Protein AF-A0A7X6Q1V9-F1 (afdb_monomer)

Radius of gyration: 22.13 Å; Cα contacts (8 Å, |Δi|>4): 305; chains: 1; bounding box: 70×52×54 Å

Mean predicted aligned error: 10.51 Å

Solvent-accessible surface area (backbone atoms only — not comparable to full-atom values): 14415 Å² total; per-residue (Å²): 143,83,88,84,91,77,80,95,70,86,76,79,77,74,78,76,70,74,72,75,77,72,75,44,65,32,30,32,30,43,35,43,39,51,36,88,46,68,77,50,90,47,69,66,51,47,50,53,49,51,52,46,49,54,50,48,28,32,70,58,64,34,42,47,65,37,42,36,59,79,50,48,38,38,40,38,38,31,36,34,28,67,50,43,58,62,67,60,53,50,48,54,48,51,52,54,50,50,65,71,66,64,59,97,60,72,59,59,77,53,79,64,47,74,46,82,40,84,48,69,66,59,49,51,51,52,50,51,64,62,40,81,73,64,97,44,84,54,29,38,51,41,55,74,69,68,75,44,94,73,89,70,81,81,58,48,51,69,89,83,46,84,86,78,73,42,69,44,78,75,73,66,63,51,73,68,58,45,50,52,52,49,49,58,54,31,56,75,68,76,50,51,76,71,54,38,71,75,35,62,68,60,36,49,49,52,54,44,51,50,47,60,77,31,49,67,50,50,58,58,52,11,58,73,71,77,62,44,51,46,67,57,48,51,50,51,38,41,62,58,59,69,75,117

Nearest PDB structures (foldseek):
  4er8-assembly1_A  TM=6.516E-01  e=4.345E-04  Escherichia coli K-12
  2xo6-assembly1_D  TM=6.413E-01  e=9.243E-03  Deinococcus radiodurans
  2f5g-assembly1_B  TM=6.245E-01  e=1.801E-02  Saccharolobus solfataricus
  6zoc-assembly1_B  TM=3.945E-01  e=2.834E+00  Escherichia coli K-12

Structure (mmCIF, N/CA/C/O backbone):
data_AF-A0A7X6Q1V9-F1
#
_entry.id   AF-A0A7X6Q1V9-F1
#
loop_
_atom_site.group_PDB
_atom_site.id
_atom_site.type_symbol
_atom_site.label_atom_id
_atom_site.label_alt_id
_atom_site.label_comp_id
_atom_site.label_asym_id
_atom_site.label_entity_id
_atom_site.label_seq_id
_atom_site.pdbx_PDB_ins_code
_atom_site.Cartn_x
_atom_site.Cartn_y
_atom_site.Cartn_z
_atom_site.occupancy
_atom_site.B_iso_or_equiv
_atom_site.auth_seq_id
_atom_site.auth_comp_id
_atom_site.auth_asym_id
_atom_site.auth_atom_id
_atom_site.pdbx_PDB_model_num
ATOM 1 N N . MET A 1 1 ? 32.052 39.355 29.750 1.00 43.72 1 MET A N 1
ATOM 2 C CA . MET A 1 1 ? 33.338 39.859 29.234 1.00 43.72 1 MET A CA 1
ATOM 3 C C . MET A 1 1 ? 34.403 38.847 29.624 1.00 43.72 1 MET A C 1
ATOM 5 O O . MET A 1 1 ? 34.821 38.826 30.767 1.00 43.72 1 MET A O 1
ATOM 9 N N . ASN A 1 2 ? 34.723 37.933 28.713 1.00 29.98 2 ASN A N 1
ATOM 10 C CA . ASN A 1 2 ? 35.933 37.119 28.749 1.00 29.98 2 ASN A CA 1
ATOM 11 C C . ASN A 1 2 ? 36.284 36.868 27.283 1.00 29.98 2 ASN A C 1
ATOM 13 O O . ASN A 1 2 ? 35.481 36.319 26.531 1.00 29.98 2 ASN A O 1
ATOM 17 N N . TYR A 1 3 ? 37.406 37.449 26.879 1.00 30.31 3 TYR A N 1
ATOM 18 C CA . TYR A 1 3 ? 37.934 37.455 25.525 1.00 30.31 3 TYR A CA 1
ATOM 19 C C . TYR A 1 3 ? 38.950 36.324 25.442 1.00 30.31 3 TYR A C 1
ATOM 21 O O . TYR A 1 3 ? 39.916 36.348 26.198 1.00 30.31 3 TYR A O 1
ATOM 29 N N . ASP A 1 4 ? 38.770 35.400 24.503 1.00 30.69 4 ASP A N 1
ATOM 30 C CA . ASP A 1 4 ? 39.870 34.561 24.046 1.00 30.69 4 ASP A CA 1
ATOM 31 C C . ASP A 1 4 ? 40.085 34.813 22.550 1.00 30.69 4 ASP A C 1
ATOM 33 O O . ASP A 1 4 ? 39.190 34.653 21.715 1.00 30.69 4 ASP A O 1
ATOM 37 N N . LYS A 1 5 ? 41.262 35.360 22.247 1.00 40.19 5 LYS A N 1
ATOM 38 C CA . LYS A 1 5 ? 41.735 35.749 20.920 1.00 40.19 5 LYS A CA 1
ATOM 39 C C . LYS A 1 5 ? 42.574 34.590 20.413 1.00 40.19 5 LYS A C 1
ATOM 41 O O . LYS A 1 5 ? 43.725 34.543 20.796 1.00 40.19 5 LYS A O 1
ATOM 46 N N . HIS A 1 6 ? 42.082 33.768 19.489 1.00 38.31 6 HIS A N 1
ATOM 47 C CA . HIS A 1 6 ? 42.917 33.171 18.437 1.00 38.31 6 HIS A CA 1
ATOM 48 C C . HIS A 1 6 ? 42.041 32.603 17.306 1.00 38.31 6 HIS A C 1
ATOM 50 O O . HIS A 1 6 ? 41.192 31.753 17.529 1.00 38.31 6 HIS A O 1
ATOM 56 N N . ARG A 1 7 ? 42.314 33.071 16.076 1.00 36.94 7 ARG A N 1
ATOM 57 C CA . ARG A 1 7 ? 41.816 32.580 14.772 1.00 36.94 7 ARG A CA 1
ATOM 58 C C . ARG A 1 7 ? 40.302 32.692 14.538 1.00 36.94 7 ARG A C 1
ATOM 60 O O . ARG A 1 7 ? 39.512 31.826 14.884 1.00 36.94 7 ARG A O 1
ATOM 67 N N . GLY A 1 8 ? 39.927 33.768 13.846 1.00 36.91 8 GLY A N 1
ATOM 68 C CA . GLY A 1 8 ? 38.577 33.990 13.341 1.00 36.91 8 GLY A CA 1
ATOM 69 C C . GLY A 1 8 ? 38.162 32.949 12.304 1.00 36.91 8 GLY A C 1
ATOM 70 O O . GLY A 1 8 ? 38.533 33.043 11.140 1.00 36.91 8 GLY A O 1
ATOM 71 N N . ILE A 1 9 ? 37.337 32.002 12.738 1.00 28.83 9 ILE A N 1
ATOM 72 C CA . ILE A 1 9 ? 36.286 31.387 11.930 1.00 28.83 9 ILE A CA 1
ATOM 73 C C . ILE A 1 9 ? 35.037 31.471 12.804 1.00 28.83 9 ILE A C 1
ATOM 75 O O . ILE A 1 9 ? 34.883 30.723 13.766 1.00 28.83 9 ILE A O 1
ATOM 79 N N . ILE A 1 10 ? 34.172 32.443 12.518 1.00 30.95 10 ILE A N 1
ATOM 80 C CA . ILE A 1 10 ? 32.841 32.504 13.121 1.00 30.95 10 ILE A CA 1
ATOM 81 C C . ILE A 1 10 ? 32.043 31.381 12.460 1.00 30.95 10 ILE A C 1
ATOM 83 O O . ILE A 1 10 ? 31.438 31.568 11.407 1.00 30.95 10 ILE A O 1
ATOM 87 N N . THR A 1 11 ? 32.084 30.185 13.042 1.00 27.27 11 THR A N 1
ATOM 88 C CA . THR A 1 11 ? 31.144 29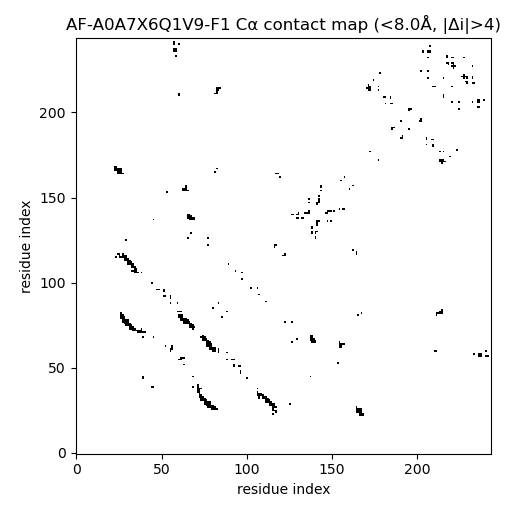.128 12.679 1.00 27.27 11 THR A CA 1
ATOM 89 C C . THR A 1 11 ? 29.776 29.576 13.174 1.00 27.27 11 THR A C 1
ATOM 91 O O . THR A 1 11 ? 29.466 29.472 14.360 1.00 27.27 11 THR A O 1
ATOM 94 N N . LEU A 1 12 ? 28.962 30.115 12.266 1.00 26.86 12 LEU A N 1
ATOM 95 C CA . LEU A 1 12 ? 27.517 30.207 12.442 1.00 26.86 12 LEU A CA 1
ATOM 96 C C . LEU A 1 12 ? 27.010 28.782 12.681 1.00 26.86 12 LEU A C 1
ATOM 98 O O . LEU A 1 12 ? 26.766 28.025 11.743 1.00 26.86 12 LEU A O 1
ATOM 102 N N . VAL A 1 13 ? 26.881 28.399 13.951 1.00 31.72 13 VAL A N 1
ATOM 103 C CA . VAL A 1 13 ? 26.080 27.247 14.349 1.00 31.72 13 VAL A CA 1
ATOM 104 C C . VAL A 1 13 ? 24.643 27.650 14.051 1.00 31.72 13 VAL A C 1
ATOM 106 O O . VAL A 1 13 ? 23.952 28.237 14.882 1.00 31.72 13 VAL A O 1
ATOM 109 N N . ILE A 1 14 ? 24.212 27.420 12.811 1.00 35.47 14 ILE A N 1
ATOM 110 C CA . ILE A 1 14 ? 22.807 27.517 12.441 1.00 35.47 14 ILE A CA 1
ATOM 111 C C . ILE A 1 14 ? 22.143 26.404 13.236 1.00 35.47 14 ILE A C 1
ATOM 113 O O . ILE A 1 14 ? 22.251 25.226 12.897 1.00 35.47 14 ILE A O 1
ATOM 117 N N . ASN A 1 15 ? 21.542 26.774 14.362 1.00 34.66 15 ASN A N 1
ATOM 118 C CA . ASN A 1 15 ? 20.698 25.891 15.134 1.00 34.66 15 ASN A CA 1
ATOM 119 C C . ASN A 1 15 ? 19.553 25.493 14.195 1.00 34.66 15 ASN A C 1
ATOM 121 O O . ASN A 1 15 ? 18.593 26.243 14.021 1.00 34.66 15 ASN A O 1
ATOM 125 N N . MET A 1 16 ? 19.700 24.362 13.500 1.00 35.12 16 MET A N 1
ATOM 126 C CA . MET A 1 16 ? 18.663 23.784 12.655 1.00 35.12 16 MET A CA 1
ATOM 127 C C . MET A 1 16 ? 17.598 23.194 13.577 1.00 35.12 16 MET A C 1
ATOM 129 O O . MET A 1 16 ? 17.393 21.981 13.632 1.00 35.12 16 MET A O 1
ATOM 133 N N . ALA A 1 17 ? 16.904 24.069 14.310 1.00 28.27 17 ALA A N 1
ATOM 134 C CA . ALA A 1 17 ? 15.572 23.775 14.786 1.00 28.27 17 ALA A CA 1
ATOM 135 C C . ALA A 1 17 ? 14.809 23.272 13.562 1.00 28.27 17 ALA A C 1
ATOM 137 O O . ALA A 1 17 ? 14.687 23.966 12.550 1.00 28.27 17 ALA A O 1
ATOM 138 N N . ARG A 1 18 ? 14.430 21.996 13.615 1.00 31.77 18 ARG A N 1
ATOM 139 C CA . ARG A 1 18 ? 13.777 21.282 12.527 1.00 31.77 18 ARG A CA 1
ATOM 140 C C . ARG A 1 18 ? 12.577 22.126 12.109 1.00 31.77 18 ARG A C 1
ATOM 142 O O . ARG A 1 18 ? 11.620 22.228 12.872 1.00 31.77 18 ARG A O 1
ATOM 149 N N . VAL A 1 19 ? 12.650 22.764 10.938 1.00 32.06 19 VAL A N 1
ATOM 150 C CA . VAL A 1 19 ? 11.514 23.509 10.389 1.00 32.06 19 VAL A CA 1
ATOM 151 C C . VAL A 1 19 ? 10.326 22.546 10.420 1.00 32.06 19 VAL A C 1
ATOM 153 O O . VAL A 1 19 ? 10.489 21.408 9.953 1.00 32.06 19 VAL A O 1
ATOM 156 N N . PRO A 1 20 ? 9.176 22.931 11.010 1.00 36.59 20 PRO A N 1
ATOM 157 C CA . PRO A 1 20 ? 7.997 22.082 11.022 1.00 36.59 20 PRO A CA 1
ATOM 158 C C . PRO A 1 20 ? 7.773 21.588 9.600 1.00 36.59 20 PRO A C 1
ATOM 160 O O . PRO A 1 20 ? 7.737 22.398 8.671 1.00 36.59 20 PRO A O 1
ATOM 163 N N . ARG A 1 21 ? 7.727 20.263 9.409 1.00 46.12 21 ARG A N 1
ATOM 164 C CA . ARG A 1 21 ? 7.494 19.663 8.092 1.00 46.12 21 ARG A CA 1
ATOM 165 C C . ARG A 1 21 ? 6.260 20.359 7.519 1.00 46.12 21 ARG A C 1
ATOM 167 O O . ARG A 1 21 ? 5.182 20.203 8.088 1.00 46.12 21 ARG A O 1
ATOM 174 N N . GLN A 1 22 ? 6.447 21.166 6.468 1.00 47.25 22 GLN A N 1
ATOM 175 C CA . GLN A 1 22 ? 5.366 21.938 5.857 1.00 47.25 22 GLN A CA 1
ATOM 176 C C . GLN A 1 22 ? 4.169 21.012 5.650 1.00 47.25 22 GLN A C 1
ATOM 178 O O . GLN A 1 22 ? 4.326 19.887 5.167 1.00 47.25 22 GLN A O 1
ATOM 183 N N . THR A 1 23 ? 2.993 21.448 6.094 1.00 53.09 23 THR A N 1
ATOM 184 C CA . THR A 1 23 ? 1.779 20.636 6.077 1.00 53.09 23 THR A CA 1
ATOM 185 C C . THR A 1 23 ? 1.457 20.276 4.629 1.00 53.09 23 THR A C 1
ATOM 187 O O . THR A 1 23 ? 1.076 21.140 3.838 1.00 53.09 23 THR A O 1
ATOM 190 N N . LEU A 1 24 ? 1.647 19.009 4.257 1.00 56.91 24 LEU A N 1
ATOM 191 C CA . LEU A 1 24 ? 1.338 18.537 2.911 1.00 56.91 24 LEU A CA 1
ATOM 192 C C . LEU A 1 24 ? -0.179 18.618 2.715 1.00 56.91 24 LEU A C 1
ATOM 194 O O . LEU A 1 24 ? -0.953 18.035 3.469 1.00 56.91 24 LEU A O 1
ATOM 198 N N . LYS A 1 25 ? -0.630 19.371 1.711 1.00 69.69 25 LYS A N 1
ATOM 199 C CA . LYS A 1 25 ? -2.064 19.581 1.442 1.00 69.69 25 LYS A CA 1
ATOM 200 C C . LYS A 1 25 ? -2.699 18.455 0.612 1.00 69.69 25 LYS A C 1
ATOM 202 O O . LYS A 1 25 ? -3.777 18.659 0.069 1.00 69.69 25 LYS A O 1
ATOM 207 N N . THR A 1 26 ? -2.040 17.303 0.492 1.00 85.19 26 THR A N 1
ATOM 208 C CA . THR A 1 26 ? -2.476 16.213 -0.384 1.00 85.19 26 THR A CA 1
ATOM 209 C C . THR A 1 26 ? -2.171 14.835 0.194 1.00 85.19 26 THR A C 1
ATOM 211 O O . THR A 1 26 ? -1.223 14.664 0.954 1.00 85.19 26 THR A O 1
ATOM 214 N N . ASN A 1 27 ? -2.976 13.863 -0.217 1.00 87.56 27 ASN A N 1
ATOM 215 C CA . ASN A 1 27 ? -2.841 12.421 -0.037 1.00 87.56 27 ASN A CA 1
ATOM 216 C C . ASN A 1 27 ? -2.377 11.710 -1.321 1.00 87.56 27 ASN A C 1
ATOM 218 O O . ASN A 1 27 ? -2.253 10.489 -1.312 1.00 87.56 27 ASN A O 1
ATOM 222 N N . VAL A 1 28 ? -2.134 12.440 -2.414 1.00 90.94 28 VAL A N 1
ATOM 223 C CA . VAL A 1 28 ? -1.731 11.879 -3.709 1.00 90.94 28 VAL A CA 1
ATOM 224 C C . VAL A 1 28 ? -0.275 12.223 -4.005 1.00 90.94 28 VAL A C 1
ATOM 226 O O . VAL A 1 28 ? 0.132 13.385 -3.923 1.00 90.94 28 VAL A O 1
ATOM 229 N N . PHE A 1 29 ? 0.511 11.209 -4.363 1.00 92.81 29 PHE A N 1
ATOM 230 C CA . PHE A 1 29 ? 1.951 11.330 -4.559 1.00 92.81 29 PHE A CA 1
ATOM 231 C C . PHE A 1 29 ? 2.417 10.641 -5.836 1.00 92.81 29 PHE A C 1
ATOM 233 O O . PHE A 1 29 ? 2.044 9.499 -6.103 1.00 92.81 29 PHE A O 1
ATOM 240 N N . LEU A 1 30 ? 3.316 11.307 -6.559 1.00 93.62 30 LEU A N 1
ATOM 241 C CA . LEU A 1 30 ? 4.241 10.659 -7.480 1.00 93.62 30 LEU A CA 1
ATOM 242 C C . LEU A 1 30 ? 5.432 10.130 -6.675 1.00 93.62 30 LEU A C 1
ATOM 244 O O . LEU A 1 30 ? 6.134 10.895 -6.009 1.00 93.62 30 LEU A O 1
ATOM 248 N N . ILE A 1 31 ? 5.665 8.827 -6.752 1.00 95.88 31 ILE A N 1
ATOM 249 C CA . ILE A 1 31 ? 6.795 8.145 -6.130 1.00 95.88 31 ILE A CA 1
ATOM 250 C C . ILE A 1 31 ? 7.810 7.784 -7.199 1.00 95.88 31 ILE A C 1
ATOM 252 O O . ILE A 1 31 ? 7.452 7.203 -8.221 1.00 95.88 31 ILE A O 1
ATOM 256 N N . GLU A 1 32 ? 9.077 8.078 -6.932 1.00 95.56 32 GLU A N 1
ATOM 257 C CA . GLU A 1 32 ? 10.208 7.625 -7.737 1.00 95.56 32 GLU A CA 1
ATOM 258 C C . GLU A 1 32 ? 11.220 6.937 -6.817 1.00 95.56 32 GLU A C 1
ATOM 260 O O . GLU A 1 32 ? 11.691 7.532 -5.844 1.00 95.56 32 GLU A O 1
ATOM 265 N N . GLN A 1 33 ? 11.557 5.684 -7.114 1.00 96.62 33 GLN A N 1
ATOM 266 C CA . GLN A 1 33 ? 12.564 4.925 -6.374 1.00 96.62 33 GLN A CA 1
ATOM 267 C C . GLN A 1 33 ? 13.672 4.502 -7.327 1.00 96.62 33 GLN A C 1
ATOM 269 O O . GLN A 1 33 ? 13.399 3.885 -8.353 1.00 96.62 33 GLN A O 1
ATOM 274 N N . HIS A 1 34 ? 14.909 4.813 -6.951 1.00 95.12 34 HIS A N 1
ATOM 275 C CA . HIS A 1 34 ? 16.112 4.441 -7.686 1.00 95.12 34 HIS A CA 1
ATOM 276 C C . HIS A 1 34 ? 16.837 3.283 -7.000 1.00 95.12 34 HIS A C 1
ATOM 278 O O . HIS A 1 34 ? 16.777 3.140 -5.776 1.00 95.12 34 HIS A O 1
ATOM 284 N N . SER A 1 35 ? 17.546 2.492 -7.791 1.00 94.19 35 SER A N 1
ATOM 285 C CA . SER A 1 35 ? 18.414 1.405 -7.352 1.00 94.19 35 SER A CA 1
ATOM 286 C C . SER A 1 35 ? 19.818 1.593 -7.922 1.00 94.19 35 SER A C 1
ATOM 288 O O . SER A 1 35 ? 19.987 2.246 -8.952 1.00 94.19 35 SER A O 1
ATOM 290 N N . SER A 1 36 ? 20.822 1.049 -7.234 1.00 87.50 36 SER A N 1
ATOM 291 C CA . SER A 1 36 ? 22.180 0.908 -7.770 1.00 87.50 36 SER A CA 1
ATOM 292 C C . SER A 1 36 ? 22.305 -0.246 -8.767 1.00 87.50 36 SER A C 1
ATOM 294 O O . SER A 1 36 ? 23.189 -0.202 -9.614 1.00 87.50 36 SER A O 1
ATOM 296 N N . ASP A 1 37 ? 21.412 -1.236 -8.691 1.00 90.62 37 ASP A N 1
ATOM 297 C CA . ASP A 1 37 ? 21.417 -2.448 -9.511 1.00 90.62 37 ASP A CA 1
ATOM 298 C C . ASP A 1 37 ? 20.152 -2.532 -10.374 1.00 90.62 37 ASP A C 1
ATOM 300 O O . ASP A 1 37 ? 19.258 -1.681 -10.297 1.00 90.62 37 ASP A O 1
ATOM 304 N N . GLU A 1 38 ? 20.078 -3.527 -11.261 1.00 93.75 38 GLU A N 1
ATOM 305 C CA . GLU A 1 38 ? 18.852 -3.774 -12.019 1.00 93.75 38 GLU A CA 1
ATOM 306 C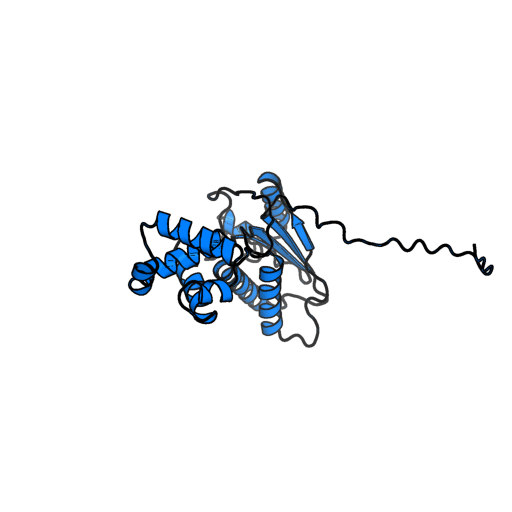 C . GLU A 1 38 ? 17.737 -4.240 -11.068 1.00 93.75 38 GLU A C 1
ATOM 308 O O . GLU A 1 38 ? 17.810 -5.312 -10.463 1.00 93.75 38 GLU A O 1
ATOM 313 N N . ILE A 1 39 ? 16.681 -3.430 -10.949 1.00 95.12 39 ILE A N 1
ATOM 314 C CA . ILE A 1 39 ? 15.527 -3.706 -10.085 1.00 95.12 39 ILE A CA 1
ATOM 315 C C . ILE A 1 39 ? 14.827 -4.976 -10.550 1.00 95.12 39 ILE A C 1
ATOM 317 O O . ILE A 1 39 ? 14.460 -5.812 -9.727 1.00 95.12 39 ILE A O 1
ATOM 321 N N . PHE A 1 40 ? 14.644 -5.107 -11.863 1.00 95.31 40 PHE A N 1
ATOM 322 C CA . PHE A 1 40 ? 13.901 -6.190 -12.485 1.00 95.31 40 PHE A CA 1
ATOM 323 C C . PHE A 1 40 ? 14.743 -6.835 -13.591 1.00 95.31 40 PHE A C 1
ATOM 325 O O . PHE A 1 40 ? 14.843 -6.294 -14.699 1.00 95.31 40 PHE A O 1
ATOM 332 N N . THR A 1 41 ? 15.300 -8.010 -13.308 1.00 93.38 41 THR A N 1
ATOM 333 C CA . THR A 1 41 ? 16.140 -8.778 -14.246 1.00 93.38 41 THR A CA 1
ATOM 334 C C . THR A 1 41 ? 15.330 -9.647 -15.204 1.00 93.38 41 THR A C 1
ATOM 336 O O . THR A 1 41 ? 15.839 -10.084 -16.233 1.00 93.38 41 THR A O 1
ATOM 339 N N . SER A 1 42 ? 14.051 -9.867 -14.901 1.00 94.50 42 SER A N 1
ATOM 340 C CA . SER A 1 42 ? 13.128 -10.623 -15.745 1.00 94.50 42 SER A CA 1
ATOM 341 C C . SER A 1 42 ? 11.715 -10.031 -15.734 1.00 94.50 42 SER A C 1
ATOM 343 O O . SER A 1 42 ? 11.406 -9.068 -15.023 1.00 94.50 42 SER A O 1
ATOM 345 N N . ASN A 1 43 ? 10.839 -10.603 -16.555 1.00 93.81 43 ASN A N 1
ATOM 346 C CA . ASN A 1 43 ? 9.406 -10.327 -16.501 1.00 93.81 43 ASN A CA 1
ATOM 347 C C . ASN A 1 43 ? 8.752 -10.949 -15.259 1.00 93.81 43 ASN A C 1
ATOM 349 O O . ASN A 1 43 ? 7.823 -10.358 -14.716 1.00 93.81 43 ASN A O 1
ATOM 353 N N . ASP A 1 44 ? 9.282 -12.063 -14.750 1.00 94.94 44 ASP A N 1
ATOM 354 C CA . ASP A 1 44 ? 8.800 -12.682 -13.510 1.00 94.94 44 ASP A CA 1
ATOM 355 C C . ASP A 1 44 ? 9.027 -11.765 -12.306 1.00 94.94 44 ASP A C 1
ATOM 357 O O . ASP A 1 44 ? 8.120 -11.570 -11.503 1.00 94.94 44 ASP A O 1
ATOM 361 N N . ASP A 1 45 ? 10.186 -11.101 -12.236 1.00 96.00 45 ASP A N 1
ATOM 362 C CA . ASP A 1 45 ? 10.458 -10.074 -11.224 1.00 96.00 45 ASP A CA 1
ATOM 363 C C . ASP A 1 45 ? 9.404 -8.954 -11.249 1.00 96.00 45 ASP A C 1
ATOM 365 O O . ASP A 1 45 ? 8.946 -8.487 -10.203 1.00 96.00 45 ASP A O 1
ATOM 369 N N . ARG A 1 46 ? 8.992 -8.525 -12.450 1.00 95.19 46 ARG A N 1
ATOM 370 C CA . ARG A 1 46 ? 7.963 -7.489 -12.618 1.00 95.19 46 ARG A CA 1
ATOM 371 C C . ARG A 1 46 ? 6.591 -7.994 -12.205 1.00 95.19 46 ARG A C 1
ATOM 373 O O . ARG A 1 46 ? 5.874 -7.257 -11.538 1.00 95.19 46 ARG A O 1
ATOM 380 N N . ASN A 1 47 ? 6.242 -9.225 -12.568 1.00 93.69 47 ASN A N 1
ATOM 381 C CA . ASN A 1 47 ? 4.975 -9.846 -12.185 1.00 93.69 47 ASN A CA 1
ATOM 382 C C . ASN A 1 47 ? 4.875 -9.970 -10.657 1.00 93.69 47 ASN A C 1
ATOM 384 O O . ASN A 1 47 ? 3.889 -9.531 -10.072 1.00 93.69 47 ASN A O 1
ATOM 388 N N . VAL A 1 48 ? 5.944 -10.422 -9.993 1.00 96.06 48 VAL A N 1
ATOM 389 C CA . VAL A 1 48 ? 6.014 -10.458 -8.524 1.00 96.06 48 VAL A CA 1
ATOM 390 C C . VAL A 1 48 ? 5.869 -9.058 -7.928 1.00 96.06 48 VAL A C 1
ATOM 392 O O . VAL A 1 48 ? 5.156 -8.872 -6.944 1.00 96.06 48 VAL A O 1
ATOM 395 N N . PHE A 1 49 ? 6.507 -8.044 -8.514 1.00 96.94 49 PHE A N 1
ATOM 396 C CA . PHE A 1 49 ? 6.360 -6.672 -8.030 1.00 96.94 49 PHE A CA 1
ATOM 397 C C . PHE A 1 49 ? 4.928 -6.145 -8.183 1.00 96.94 49 PHE A C 1
ATOM 399 O O . PHE A 1 49 ? 4.420 -5.498 -7.271 1.00 96.94 49 PHE A O 1
ATOM 406 N N . ILE A 1 50 ? 4.259 -6.451 -9.296 1.00 94.12 50 ILE A N 1
ATOM 407 C CA . ILE A 1 50 ? 2.841 -6.139 -9.534 1.00 94.12 50 ILE A CA 1
ATOM 408 C C . ILE A 1 50 ? 1.960 -6.811 -8.469 1.00 94.12 50 ILE A C 1
ATOM 410 O O . ILE A 1 50 ? 1.111 -6.142 -7.877 1.00 94.12 50 ILE A O 1
ATOM 414 N N . ASP A 1 51 ? 2.203 -8.081 -8.142 1.00 93.75 51 ASP A N 1
ATOM 415 C CA . ASP A 1 51 ? 1.477 -8.774 -7.072 1.00 93.75 51 ASP A CA 1
ATOM 416 C C . ASP A 1 51 ? 1.703 -8.114 -5.708 1.00 93.75 51 ASP A C 1
ATOM 418 O O . ASP A 1 51 ? 0.769 -7.957 -4.918 1.00 93.75 51 ASP A O 1
ATOM 422 N N . LEU A 1 52 ? 2.932 -7.672 -5.428 1.00 96.12 52 LEU A N 1
ATOM 423 C CA . LEU A 1 52 ? 3.246 -6.930 -4.208 1.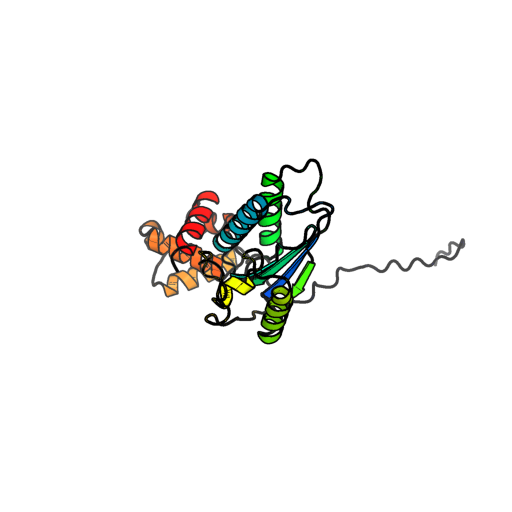00 96.12 52 LEU A CA 1
ATOM 424 C C . LEU A 1 52 ? 2.561 -5.555 -4.168 1.00 96.12 52 LEU A C 1
ATOM 426 O O . LEU A 1 52 ? 2.157 -5.120 -3.088 1.00 96.12 52 LEU A O 1
ATOM 430 N N . LEU A 1 53 ? 2.381 -4.885 -5.312 1.00 95.19 53 LEU A N 1
ATOM 431 C CA . LEU A 1 53 ? 1.589 -3.654 -5.403 1.00 95.19 53 LEU A CA 1
ATOM 432 C C . LEU A 1 53 ? 0.118 -3.922 -5.054 1.00 95.19 53 LEU A C 1
ATOM 434 O O . LEU A 1 53 ? -0.418 -3.223 -4.192 1.00 95.19 53 LEU A O 1
ATOM 438 N N . LYS A 1 54 ? -0.502 -4.969 -5.622 1.00 92.25 54 LYS A N 1
ATOM 439 C CA . LYS A 1 54 ? -1.877 -5.392 -5.275 1.00 92.25 54 LYS A CA 1
ATOM 440 C C . LYS A 1 54 ? -2.000 -5.734 -3.786 1.00 92.25 54 LYS A C 1
ATOM 442 O O . LYS A 1 54 ? -2.937 -5.316 -3.106 1.00 92.25 54 LYS A O 1
ATOM 447 N N . GLN A 1 55 ? -1.026 -6.456 -3.234 1.00 91.62 55 GLN A N 1
ATOM 448 C CA . GLN A 1 55 ? -0.996 -6.777 -1.804 1.00 91.62 55 GLN A CA 1
ATOM 449 C C . GLN A 1 55 ? -0.879 -5.524 -0.930 1.00 91.62 55 GLN A C 1
ATOM 451 O O . GLN A 1 55 ? -1.579 -5.424 0.080 1.00 91.62 55 GLN A O 1
ATOM 456 N N . ALA A 1 56 ? -0.030 -4.566 -1.310 1.00 93.25 56 ALA A N 1
ATOM 457 C CA . ALA A 1 56 ? 0.116 -3.302 -0.596 1.00 93.25 56 ALA A CA 1
ATOM 458 C C . ALA A 1 56 ? -1.171 -2.466 -0.660 1.00 93.25 56 ALA A C 1
ATOM 460 O O . ALA A 1 56 ? -1.590 -1.924 0.363 1.00 93.25 56 ALA A O 1
ATOM 461 N N . GLN A 1 57 ? -1.832 -2.413 -1.819 1.00 91.69 57 GLN A N 1
ATOM 462 C CA . GLN A 1 57 ? -3.124 -1.749 -1.988 1.00 91.69 57 GLN A CA 1
ATOM 463 C C . GLN A 1 57 ? -4.149 -2.263 -0.970 1.00 91.69 57 GLN A C 1
ATOM 465 O O . GLN A 1 57 ? -4.671 -1.487 -0.170 1.00 91.69 57 GLN A O 1
ATOM 470 N N . ASN A 1 58 ? -4.325 -3.585 -0.910 1.00 90.38 58 ASN A N 1
ATOM 471 C CA . ASN A 1 58 ? -5.282 -4.237 -0.014 1.00 90.38 58 ASN A CA 1
ATOM 472 C C . ASN A 1 58 ? -4.893 -4.125 1.464 1.00 90.38 58 ASN A C 1
ATOM 474 O O . ASN A 1 58 ? -5.738 -3.916 2.327 1.00 90.38 58 ASN A O 1
ATOM 478 N N . GLN A 1 59 ? -3.605 -4.262 1.782 1.00 90.19 59 GLN A N 1
ATOM 479 C CA . GLN A 1 59 ? -3.126 -4.216 3.163 1.00 90.19 59 GLN A CA 1
ATOM 480 C C . GLN A 1 59 ? -3.243 -2.820 3.777 1.00 90.19 59 GLN A C 1
ATOM 482 O O . GLN A 1 59 ? -3.486 -2.689 4.980 1.00 90.19 59 GLN A O 1
ATOM 487 N N . PHE A 1 60 ? -3.004 -1.784 2.977 1.00 90.62 60 PHE A N 1
ATOM 488 C CA . PHE A 1 60 ? -3.013 -0.411 3.456 1.00 90.62 60 PHE A CA 1
ATOM 489 C C . PHE A 1 60 ? -4.324 0.314 3.139 1.00 90.62 60 PHE A C 1
ATOM 491 O O . PHE A 1 60 ? -4.561 1.352 3.741 1.00 90.62 60 PHE A O 1
ATOM 498 N N . LEU A 1 61 ? -5.207 -0.230 2.297 1.00 90.25 61 LEU A N 1
ATOM 499 C CA . LEU A 1 61 ? -6.414 0.463 1.826 1.00 90.25 61 LEU A CA 1
ATOM 500 C C . LEU A 1 61 ? -6.046 1.796 1.153 1.00 90.25 61 LEU A C 1
ATOM 502 O O . LEU A 1 61 ? -6.542 2.863 1.511 1.00 90.25 61 LEU A O 1
ATOM 506 N N . ILE A 1 62 ? -5.087 1.724 0.231 1.00 91.00 62 ILE A N 1
ATOM 507 C CA . ILE A 1 62 ? -4.629 2.838 -0.612 1.00 91.00 62 ILE A CA 1
ATOM 508 C C . ILE A 1 62 ? -5.105 2.614 -2.044 1.00 91.00 62 ILE A C 1
ATOM 510 O O . ILE A 1 62 ? -5.453 1.493 -2.388 1.00 91.00 62 ILE A O 1
ATOM 514 N N . ASP A 1 63 ? -5.034 3.637 -2.890 1.00 89.50 63 ASP A N 1
ATOM 515 C CA . ASP A 1 63 ? -5.193 3.456 -4.334 1.00 89.50 63 ASP A CA 1
ATOM 516 C C . ASP A 1 63 ? -3.853 3.599 -5.040 1.00 89.50 63 ASP A C 1
ATOM 518 O O . ASP A 1 63 ? -3.083 4.528 -4.771 1.00 89.50 63 ASP A O 1
ATOM 522 N N . ILE A 1 64 ? -3.598 2.708 -5.991 1.00 90.12 64 ILE A N 1
ATOM 523 C CA . ILE A 1 64 ? -2.495 2.840 -6.939 1.00 90.12 64 ILE A CA 1
ATOM 524 C C . ILE A 1 64 ? -3.119 3.238 -8.272 1.00 90.12 64 ILE A C 1
ATOM 526 O O . ILE A 1 64 ? -3.735 2.418 -8.944 1.00 90.12 64 ILE A O 1
ATOM 530 N N . TYR A 1 65 ? -2.964 4.508 -8.641 1.00 85.94 65 TYR A N 1
ATOM 531 C CA . TYR A 1 65 ? -3.478 5.044 -9.901 1.00 85.94 65 TYR A CA 1
ATOM 532 C C . TYR A 1 65 ? -2.570 4.723 -11.080 1.00 85.94 65 TYR A C 1
ATOM 534 O O . TYR A 1 65 ? -3.050 4.621 -12.202 1.00 85.94 65 TYR A O 1
ATOM 542 N N . ALA A 1 66 ? -1.256 4.605 -10.863 1.00 86.38 66 ALA A N 1
ATOM 543 C CA . ALA A 1 66 ? -0.351 4.183 -11.924 1.00 86.38 66 ALA A CA 1
ATOM 544 C C . ALA A 1 66 ? 0.972 3.596 -11.420 1.00 86.38 66 ALA A C 1
ATOM 546 O O . ALA A 1 66 ? 1.412 3.897 -10.310 1.00 86.38 66 ALA A O 1
ATOM 547 N N . TYR A 1 67 ? 1.647 2.835 -12.282 1.00 91.12 67 TYR A N 1
ATOM 548 C CA . TYR A 1 67 ? 3.021 2.382 -12.129 1.00 91.12 67 TYR A CA 1
ATOM 549 C C . TYR A 1 67 ? 3.775 2.333 -13.472 1.00 91.12 67 TYR A C 1
ATOM 551 O O . TYR A 1 67 ? 3.187 2.149 -14.539 1.00 91.12 67 TYR A O 1
ATOM 559 N N . CYS A 1 68 ? 5.104 2.443 -13.411 1.00 91.62 68 CYS A N 1
ATOM 560 C CA . CYS A 1 68 ? 6.015 2.168 -14.525 1.00 91.62 68 CYS A CA 1
ATOM 561 C C . CYS A 1 68 ? 7.237 1.386 -14.037 1.00 91.62 68 CYS A C 1
ATOM 563 O O . CYS A 1 68 ? 7.983 1.878 -13.186 1.00 91.62 68 CYS A O 1
ATOM 565 N N . LEU A 1 69 ? 7.429 0.190 -14.601 1.00 93.81 69 LEU A N 1
ATOM 566 C CA . LEU A 1 69 ? 8.470 -0.788 -14.250 1.00 93.81 69 LEU A CA 1
ATOM 567 C C . LEU A 1 69 ? 9.405 -1.091 -15.444 1.00 93.81 69 LEU A C 1
ATOM 569 O O . LEU A 1 69 ? 10.061 -2.131 -15.493 1.00 93.81 69 LEU A O 1
ATOM 573 N N . LEU A 1 70 ? 9.410 -0.228 -16.465 1.00 90.31 70 LEU A N 1
ATOM 574 C CA . LEU A 1 70 ? 10.180 -0.438 -17.700 1.00 90.31 70 LEU A CA 1
ATOM 575 C C . LEU A 1 70 ? 11.671 -0.131 -17.528 1.00 90.31 70 LEU A C 1
ATOM 577 O O . LEU A 1 70 ? 12.510 -0.768 -18.157 1.00 90.31 70 LEU A O 1
ATOM 581 N N . ASP A 1 71 ? 11.991 0.853 -16.690 1.00 91.88 71 ASP A N 1
ATOM 582 C CA . ASP A 1 71 ? 13.357 1.297 -16.428 1.00 91.88 71 ASP A CA 1
ATOM 583 C C . ASP A 1 71 ? 14.096 0.249 -15.578 1.00 91.88 71 ASP A C 1
ATOM 585 O O . ASP A 1 71 ? 13.533 -0.359 -14.665 1.00 91.88 71 ASP A O 1
ATOM 589 N N . LYS A 1 72 ? 15.362 0.001 -15.920 1.00 90.88 72 LYS A N 1
ATOM 590 C CA . LYS A 1 72 ? 16.193 -1.009 -15.258 1.00 90.88 72 LYS A CA 1
ATOM 591 C C . LYS A 1 72 ? 16.535 -0.628 -13.820 1.00 90.88 72 LYS A C 1
ATOM 593 O O . LYS A 1 72 ? 16.599 -1.507 -12.970 1.00 90.88 72 LYS A O 1
ATOM 598 N N . HIS A 1 73 ? 16.730 0.659 -13.542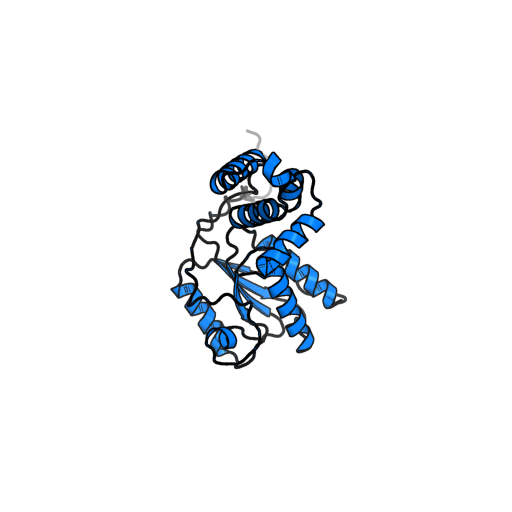 1.00 94.31 73 HIS A N 1
ATOM 599 C CA . HIS A 1 73 ? 17.277 1.155 -12.272 1.00 94.31 73 HIS A CA 1
ATOM 600 C C . HIS A 1 73 ? 16.314 2.076 -11.523 1.00 94.31 73 HIS A C 1
ATOM 602 O O . HIS A 1 73 ? 16.670 2.656 -10.494 1.00 94.31 73 HIS A O 1
ATOM 608 N N . ARG A 1 74 ? 15.085 2.233 -12.017 1.00 94.75 74 ARG A N 1
ATOM 609 C CA . ARG A 1 74 ? 14.050 3.025 -11.357 1.00 94.75 74 ARG A CA 1
ATOM 610 C C . ARG A 1 74 ? 12.665 2.442 -11.599 1.00 94.75 74 ARG A C 1
ATOM 612 O O . ARG A 1 74 ? 12.376 1.938 -12.674 1.00 94.75 74 ARG A O 1
ATOM 619 N N . PHE A 1 75 ? 11.768 2.628 -10.637 1.00 95.06 75 PHE A N 1
ATOM 620 C CA . PHE A 1 75 ? 10.331 2.536 -10.887 1.00 95.06 75 PHE A CA 1
ATOM 621 C C . PHE A 1 75 ? 9.613 3.819 -10.468 1.00 95.06 75 PHE A C 1
ATOM 623 O O . PHE A 1 75 ? 10.119 4.607 -9.658 1.00 95.06 75 PHE A O 1
ATOM 630 N N . LYS A 1 76 ? 8.418 4.023 -11.030 1.00 94.31 76 LYS A N 1
ATOM 631 C CA . LYS A 1 76 ? 7.526 5.132 -10.670 1.00 94.31 76 LYS A CA 1
ATOM 632 C C . LYS A 1 76 ? 6.159 4.617 -10.265 1.00 94.31 76 LYS A C 1
ATOM 634 O O . LYS A 1 76 ? 5.682 3.684 -10.901 1.00 94.31 76 LYS A O 1
ATOM 639 N N . LEU A 1 77 ? 5.533 5.245 -9.272 1.00 94.25 77 LEU A N 1
ATOM 640 C CA . LEU A 1 77 ? 4.155 4.972 -8.847 1.00 94.25 77 LEU A CA 1
ATOM 641 C C . LEU A 1 77 ? 3.379 6.283 -8.701 1.00 94.25 77 LEU A C 1
ATOM 643 O O . LEU A 1 77 ? 3.958 7.298 -8.321 1.00 94.25 77 LEU A O 1
ATOM 647 N N . ILE A 1 78 ? 2.072 6.256 -8.933 1.00 92.06 78 ILE A N 1
ATOM 648 C CA . ILE A 1 78 ? 1.151 7.325 -8.539 1.00 92.06 78 ILE A CA 1
ATOM 649 C C . ILE A 1 78 ? 0.159 6.718 -7.560 1.00 92.06 78 ILE A C 1
ATOM 651 O O . ILE A 1 78 ? -0.573 5.794 -7.910 1.00 92.06 78 ILE A O 1
ATOM 655 N N . VAL A 1 79 ? 0.177 7.211 -6.326 1.00 92.00 79 VAL A N 1
ATOM 656 C CA . VAL A 1 79 ? -0.507 6.584 -5.191 1.00 92.00 79 VAL A CA 1
ATOM 657 C C . VAL A 1 79 ? -1.355 7.617 -4.469 1.00 92.00 79 VAL A C 1
ATOM 659 O O . VAL A 1 79 ? -0.851 8.686 -4.123 1.00 92.00 79 VAL A O 1
ATOM 662 N N . ASN A 1 80 ? -2.612 7.282 -4.186 1.00 91.75 80 ASN A N 1
ATOM 663 C CA . ASN A 1 80 ? -3.419 7.975 -3.191 1.00 91.75 80 ASN A CA 1
ATOM 664 C C . ASN A 1 80 ? -3.379 7.185 -1.882 1.00 91.75 80 ASN A C 1
ATOM 666 O O . ASN A 1 80 ? -3.910 6.083 -1.774 1.00 91.75 80 ASN A O 1
ATOM 670 N N . THR A 1 81 ? -2.751 7.759 -0.863 1.00 90.56 81 THR A N 1
ATOM 671 C CA . THR A 1 81 ? -2.592 7.101 0.434 1.00 90.56 81 THR A CA 1
ATOM 672 C C . THR A 1 81 ? -3.819 7.178 1.326 1.00 90.56 81 THR A C 1
ATOM 674 O O . THR A 1 81 ? -3.800 6.609 2.416 1.00 90.56 81 THR A O 1
ATOM 677 N N . HIS A 1 82 ? -4.840 7.945 0.945 1.00 88.62 82 HIS A N 1
ATOM 678 C CA . HIS A 1 82 ? -5.932 8.351 1.830 1.00 88.62 82 HIS A CA 1
ATOM 679 C C . HIS A 1 82 ? -5.379 8.896 3.155 1.00 88.62 82 HIS A C 1
ATOM 681 O O . HIS A 1 82 ? -4.745 9.953 3.185 1.00 88.62 82 HIS A O 1
ATOM 687 N N . LYS A 1 83 ? -5.578 8.162 4.251 1.00 85.75 83 LYS A N 1
ATOM 688 C CA . LYS A 1 83 ? -5.089 8.496 5.595 1.00 85.75 83 LYS A CA 1
ATOM 689 C C . LYS A 1 83 ? -3.789 7.780 5.975 1.00 85.75 83 LYS A C 1
ATOM 691 O O . LYS A 1 83 ? -3.190 8.108 6.996 1.00 85.75 83 LYS A O 1
ATOM 696 N N . GLN A 1 84 ? -3.322 6.834 5.165 1.00 88.00 84 GLN A N 1
ATOM 697 C CA . GLN A 1 84 ? -2.133 6.042 5.461 1.00 88.00 84 GLN A CA 1
ATOM 698 C C . GLN A 1 84 ? -0.828 6.807 5.230 1.00 88.00 84 GLN A C 1
ATOM 700 O O . GLN A 1 84 ? -0.747 7.785 4.489 1.00 88.00 84 GLN A O 1
ATOM 705 N N . SER A 1 85 ? 0.243 6.312 5.851 1.00 88.75 85 SER A N 1
ATOM 706 C CA . SER A 1 85 ? 1.592 6.836 5.650 1.00 88.75 85 SER A CA 1
ATOM 707 C C . SER A 1 85 ? 2.236 6.233 4.403 1.00 88.75 85 SER A C 1
ATOM 709 O O . SER A 1 85 ? 2.531 5.036 4.387 1.00 88.75 85 SER A O 1
ATOM 711 N N . ILE A 1 86 ? 2.568 7.074 3.414 1.00 91.00 86 ILE A N 1
ATOM 712 C CA . ILE A 1 86 ? 3.323 6.643 2.226 1.00 91.00 86 ILE A CA 1
ATOM 713 C C . ILE A 1 86 ? 4.650 5.967 2.595 1.00 91.00 86 ILE A C 1
ATOM 715 O O . ILE A 1 86 ? 5.053 4.997 1.964 1.00 91.00 86 ILE A O 1
ATOM 719 N N . SER A 1 87 ? 5.314 6.424 3.661 1.00 91.44 87 SER A N 1
ATOM 720 C CA . SER A 1 87 ? 6.571 5.831 4.120 1.00 91.44 87 SER A CA 1
ATOM 721 C C . SER A 1 87 ? 6.393 4.394 4.600 1.00 91.44 87 SER A C 1
ATOM 723 O O . SER A 1 87 ? 7.225 3.558 4.267 1.00 91.44 87 SER A O 1
ATOM 725 N N . LYS A 1 88 ? 5.308 4.088 5.329 1.00 91.19 88 LYS A N 1
ATOM 726 C CA . LYS A 1 88 ? 5.013 2.714 5.774 1.00 91.19 88 LYS A CA 1
ATOM 727 C C . LYS A 1 88 ? 4.657 1.805 4.595 1.00 91.19 88 LYS A C 1
ATOM 729 O O . LYS A 1 88 ? 5.136 0.676 4.544 1.00 91.19 88 LYS A O 1
ATOM 734 N N . VAL A 1 89 ? 3.872 2.315 3.641 1.00 93.50 89 VAL A N 1
ATOM 735 C CA . VAL A 1 89 ? 3.524 1.602 2.399 1.00 93.50 89 VAL A CA 1
ATOM 736 C C . VAL A 1 89 ? 4.794 1.233 1.629 1.00 93.50 89 VAL A C 1
ATOM 738 O O . VAL A 1 89 ? 5.049 0.057 1.380 1.00 93.50 89 VAL A O 1
ATOM 741 N N . MET A 1 90 ? 5.626 2.231 1.313 1.00 96.06 90 MET A N 1
ATOM 742 C CA . MET A 1 90 ? 6.853 2.033 0.540 1.00 96.06 90 MET A CA 1
ATOM 743 C C . MET A 1 90 ? 7.856 1.142 1.265 1.00 96.06 90 MET A C 1
ATOM 745 O O . MET A 1 90 ? 8.471 0.291 0.633 1.00 96.06 90 MET A O 1
ATOM 749 N N . GLN A 1 91 ? 7.998 1.288 2.586 1.00 94.00 91 GLN A N 1
ATOM 750 C CA . GLN A 1 91 ? 8.856 0.416 3.385 1.00 94.00 91 GLN A CA 1
ATOM 751 C C . GLN A 1 91 ? 8.408 -1.048 3.292 1.00 94.00 91 GLN A C 1
ATOM 753 O O . GLN A 1 91 ? 9.236 -1.916 3.032 1.00 94.00 91 GLN A O 1
ATOM 758 N N . SER A 1 92 ? 7.110 -1.322 3.456 1.00 93.88 92 SER A N 1
ATOM 759 C CA . SER A 1 92 ? 6.559 -2.679 3.348 1.00 93.88 92 SER A CA 1
ATOM 760 C C . SER A 1 92 ? 6.802 -3.284 1.963 1.00 93.88 92 SER A C 1
ATOM 762 O O . SER A 1 92 ? 7.225 -4.437 1.860 1.00 93.88 92 SER A O 1
ATOM 764 N N . LEU A 1 93 ? 6.565 -2.502 0.905 1.00 96.19 93 LEU A N 1
ATOM 765 C CA . LEU A 1 93 ? 6.766 -2.920 -0.483 1.00 96.19 93 LEU A CA 1
ATOM 766 C C . LEU A 1 93 ? 8.241 -3.241 -0.769 1.00 96.19 93 LEU A C 1
ATOM 768 O O . LEU A 1 93 ? 8.560 -4.322 -1.260 1.00 96.19 93 LEU A O 1
ATOM 772 N N . ILE A 1 94 ? 9.142 -2.323 -0.410 1.00 94.69 94 ILE A N 1
ATOM 773 C CA . ILE A 1 94 ? 10.585 -2.447 -0.653 1.00 94.69 94 ILE A CA 1
ATOM 774 C C . ILE A 1 94 ? 11.175 -3.639 0.103 1.00 94.69 94 ILE A C 1
ATOM 776 O O . ILE A 1 94 ? 11.949 -4.399 -0.481 1.00 94.69 94 ILE A O 1
ATOM 780 N N . ILE A 1 95 ? 10.807 -3.829 1.375 1.00 93.25 95 ILE A N 1
ATOM 781 C CA . ILE A 1 95 ? 11.283 -4.966 2.178 1.00 93.25 95 ILE A CA 1
ATOM 782 C C . ILE A 1 95 ? 10.838 -6.282 1.540 1.00 93.25 95 ILE A C 1
ATOM 784 O O . ILE A 1 95 ? 11.667 -7.167 1.337 1.00 93.25 95 ILE A O 1
ATOM 788 N N . SER A 1 96 ? 9.556 -6.392 1.178 1.00 94.56 96 SER A N 1
ATOM 789 C CA . SER A 1 96 ? 9.002 -7.617 0.586 1.00 94.56 96 SER A CA 1
ATOM 790 C C . SER A 1 96 ? 9.689 -7.961 -0.736 1.00 94.56 96 SER A C 1
ATOM 792 O O . SER A 1 96 ? 10.079 -9.106 -0.956 1.00 94.56 96 SER A O 1
ATOM 794 N N . TYR A 1 97 ? 9.908 -6.960 -1.592 1.00 96.00 97 TYR A N 1
ATOM 795 C CA . TYR A 1 97 ? 10.559 -7.180 -2.878 1.00 96.00 97 TYR A CA 1
ATOM 796 C C . TYR A 1 97 ? 12.054 -7.500 -2.747 1.00 96.00 97 TYR A C 1
ATOM 798 O O . TYR A 1 97 ? 12.557 -8.400 -3.415 1.00 96.00 97 TYR A O 1
ATOM 806 N N . THR A 1 98 ? 12.764 -6.817 -1.847 1.00 93.19 98 THR A N 1
ATOM 807 C CA . THR A 1 98 ? 14.190 -7.091 -1.594 1.00 93.19 98 THR A CA 1
ATOM 808 C C . THR A 1 98 ? 14.384 -8.507 -1.044 1.00 93.19 98 THR A C 1
ATOM 810 O O . THR A 1 98 ? 15.298 -9.211 -1.471 1.00 93.19 98 THR A O 1
ATOM 813 N N . ALA A 1 99 ? 13.491 -8.959 -0.154 1.00 92.69 99 ALA A N 1
ATOM 814 C CA . ALA A 1 99 ? 13.502 -10.325 0.370 1.00 92.69 99 ALA A CA 1
ATOM 815 C C . ALA A 1 99 ? 13.269 -11.379 -0.727 1.00 92.69 99 ALA A C 1
ATOM 817 O O . ALA A 1 99 ? 13.918 -12.423 -0.715 1.00 92.69 99 ALA A O 1
ATOM 818 N N . TYR A 1 100 ? 12.385 -11.097 -1.690 1.00 94.75 100 TYR A N 1
ATOM 819 C CA . TYR A 1 100 ? 12.181 -11.949 -2.864 1.00 94.75 100 TYR A CA 1
ATOM 820 C C . TYR A 1 100 ? 13.431 -12.009 -3.757 1.00 94.75 100 TYR A C 1
ATOM 822 O O . TYR A 1 100 ? 13.871 -13.100 -4.118 1.00 94.75 100 TYR A O 1
ATOM 830 N N . ARG A 1 101 ? 14.035 -10.854 -4.069 1.00 91.81 101 ARG A N 1
ATOM 831 C CA . ARG A 1 101 ? 15.194 -10.760 -4.973 1.00 91.81 101 ARG A CA 1
ATOM 832 C C . ARG A 1 101 ? 16.471 -11.391 -4.419 1.00 91.81 101 ARG A C 1
ATOM 834 O O . ARG A 1 101 ? 17.332 -11.758 -5.212 1.00 91.81 101 ARG A O 1
ATOM 841 N N . LYS A 1 102 ? 16.607 -11.508 -3.090 1.00 85.69 102 LYS A N 1
ATOM 842 C CA . LYS A 1 102 ? 17.783 -12.090 -2.409 1.00 85.69 102 LYS A CA 1
ATOM 843 C C . LYS A 1 102 ? 19.122 -11.524 -2.913 1.00 85.69 102 LYS A C 1
ATOM 845 O O . LYS A 1 102 ? 20.099 -12.255 -3.038 1.00 85.69 102 LYS A O 1
ATOM 850 N N . CYS A 1 103 ? 19.167 -10.232 -3.234 1.00 76.44 103 CYS A N 1
ATOM 851 C CA . CYS A 1 103 ? 20.399 -9.585 -3.678 1.00 76.44 103 CYS A CA 1
ATOM 852 C C . CYS A 1 103 ? 21.455 -9.631 -2.562 1.00 76.44 103 CYS A C 1
ATOM 854 O O . CYS A 1 103 ? 21.130 -9.372 -1.405 1.00 76.44 103 CYS A O 1
ATOM 856 N N . GLU A 1 104 ? 22.718 -9.901 -2.906 1.00 73.38 104 GLU A N 1
ATOM 857 C CA . GLU A 1 104 ? 23.825 -9.895 -1.932 1.00 73.38 104 GLU A CA 1
ATOM 858 C C . GLU A 1 104 ? 24.152 -8.482 -1.403 1.00 73.38 104 GLU A C 1
ATOM 860 O O . GLU A 1 104 ? 24.809 -8.334 -0.374 1.00 73.38 104 GLU A O 1
ATOM 865 N N . GLY A 1 105 ? 23.652 -7.434 -2.071 1.00 76.00 105 GLY A N 1
ATOM 866 C CA . GLY A 1 105 ? 23.799 -6.028 -1.693 1.00 76.00 105 GLY A CA 1
ATOM 867 C C . GLY A 1 105 ? 22.477 -5.316 -1.384 1.00 76.00 105 GLY A C 1
ATOM 868 O O . GLY A 1 105 ? 21.380 -5.870 -1.486 1.00 76.00 105 GLY A O 1
ATOM 869 N N . THR A 1 106 ? 22.570 -4.035 -1.012 1.00 85.00 106 THR A N 1
ATOM 870 C CA . THR A 1 106 ? 21.381 -3.206 -0.760 1.00 85.00 106 THR A CA 1
ATOM 871 C C . THR A 1 106 ? 20.783 -2.743 -2.084 1.00 85.00 106 THR A C 1
ATOM 873 O O . THR A 1 106 ? 21.248 -1.762 -2.653 1.00 85.00 106 THR A O 1
ATOM 876 N N . LEU A 1 107 ? 19.717 -3.409 -2.541 1.00 90.50 107 LEU A N 1
ATOM 877 C CA . LEU A 1 107 ? 19.052 -3.083 -3.809 1.00 90.50 107 LEU A CA 1
ATOM 878 C C . LEU A 1 107 ? 18.570 -1.621 -3.867 1.00 90.50 107 LEU A C 1
ATOM 880 O O . LEU A 1 107 ? 18.665 -0.974 -4.904 1.00 90.50 107 LEU A O 1
ATOM 884 N N . PHE A 1 108 ? 18.083 -1.059 -2.760 1.00 92.81 108 PHE A N 1
ATOM 885 C CA . PHE A 1 108 ? 17.610 0.329 -2.700 1.00 92.81 108 PHE A CA 1
ATOM 886 C C . PHE A 1 108 ? 18.400 1.133 -1.662 1.00 92.81 108 PHE A C 1
ATOM 888 O O . PHE A 1 108 ? 17.925 1.330 -0.542 1.00 92.81 108 PHE A O 1
ATOM 895 N N . PRO A 1 109 ? 19.613 1.604 -2.001 1.00 84.69 109 PRO A N 1
ATOM 896 C CA . PRO A 1 109 ? 20.469 2.301 -1.042 1.00 84.69 109 PRO A CA 1
ATOM 897 C C . PRO A 1 109 ? 19.957 3.713 -0.720 1.00 84.69 109 PRO A C 1
ATOM 899 O O . PRO A 1 109 ? 20.257 4.271 0.334 1.00 84.69 109 PRO A O 1
ATOM 902 N N . GLN A 1 110 ? 19.169 4.302 -1.624 1.00 88.56 110 GLN A N 1
ATOM 903 C CA . GLN A 1 110 ? 18.582 5.628 -1.462 1.00 88.56 110 GLN A CA 1
ATOM 904 C C . GLN A 1 110 ? 17.098 5.538 -1.111 1.00 88.56 110 GLN A C 1
ATOM 906 O O . GLN A 1 110 ? 16.384 4.630 -1.538 1.00 88.56 110 GLN A O 1
ATOM 911 N N . ARG A 1 111 ? 16.612 6.527 -0.357 1.00 90.50 111 ARG A N 1
ATOM 912 C CA . ARG A 1 111 ? 15.180 6.667 -0.067 1.00 90.50 111 ARG A CA 1
ATOM 913 C C . ARG A 1 111 ? 14.414 7.027 -1.339 1.00 90.50 111 ARG A C 1
ATOM 915 O O . ARG A 1 111 ? 14.923 7.775 -2.171 1.00 90.50 111 ARG A O 1
ATOM 922 N N . PHE A 1 112 ? 13.169 6.571 -1.435 1.00 95.50 112 PHE A N 1
ATOM 923 C CA . PHE A 1 112 ? 12.256 7.043 -2.471 1.00 95.50 112 PHE A CA 1
ATOM 924 C C . PHE A 1 112 ? 12.063 8.562 -2.376 1.00 95.50 112 PHE A C 1
ATOM 926 O O . PHE A 1 112 ? 12.048 9.152 -1.289 1.00 95.50 112 PHE A O 1
ATOM 933 N N . LYS A 1 113 ? 11.845 9.186 -3.529 1.00 95.50 113 LYS A N 1
ATOM 934 C CA . LYS A 1 113 ? 11.349 10.553 -3.637 1.00 95.50 113 LYS A CA 1
ATOM 935 C C . LYS A 1 113 ? 9.825 10.515 -3.706 1.00 95.50 113 LYS A C 1
ATOM 937 O O . LYS A 1 113 ? 9.264 9.732 -4.466 1.00 95.50 113 LYS A O 1
ATOM 942 N N . SER A 1 114 ? 9.163 11.366 -2.926 1.00 93.62 114 SER A N 1
ATOM 943 C CA . SER A 1 114 ? 7.712 11.563 -2.972 1.00 93.62 114 SER A CA 1
ATOM 944 C C . SER A 1 114 ? 7.390 13.003 -3.344 1.00 93.62 114 SER A C 1
ATOM 946 O O . SER A 1 114 ? 7.623 13.914 -2.545 1.00 93.62 114 SER A O 1
ATOM 948 N N . THR A 1 115 ? 6.841 13.202 -4.535 1.00 93.31 115 THR A N 1
ATOM 949 C CA . THR A 1 115 ? 6.376 14.505 -5.009 1.00 93.31 115 THR A CA 1
ATOM 950 C C . THR A 1 115 ? 4.861 14.611 -4.798 1.00 93.31 115 THR A C 1
ATOM 952 O O . THR A 1 115 ? 4.129 13.785 -5.343 1.00 93.31 115 THR A O 1
ATOM 955 N N . PRO A 1 116 ? 4.371 15.575 -3.994 1.00 91.06 116 PRO A N 1
ATOM 956 C CA . PRO A 1 116 ? 2.938 15.782 -3.787 1.00 91.06 116 PRO A CA 1
ATOM 957 C C . PRO A 1 116 ? 2.257 16.290 -5.064 1.00 91.06 116 PRO A C 1
ATOM 959 O O . PRO A 1 116 ? 2.817 17.147 -5.745 1.00 91.06 116 PRO A O 1
ATOM 962 N N . LEU A 1 117 ? 1.051 15.789 -5.345 1.00 89.69 117 LEU A N 1
ATOM 963 C CA . LEU A 1 117 ? 0.184 16.226 -6.447 1.00 89.69 117 LEU A CA 1
ATOM 964 C C . LEU A 1 117 ? -1.094 16.846 -5.876 1.00 89.69 117 LEU A C 1
ATOM 966 O O . LEU A 1 117 ? -1.684 16.282 -4.953 1.00 89.69 117 LEU A O 1
ATOM 970 N N . TYR A 1 118 ? -1.529 17.994 -6.389 1.00 88.44 118 TYR A N 1
ATOM 971 C CA . TYR A 1 118 ? -2.551 18.825 -5.734 1.00 88.44 118 TYR A CA 1
ATOM 972 C C . TYR A 1 118 ? -3.891 18.889 -6.459 1.00 88.44 118 TYR A C 1
ATOM 974 O O . TYR A 1 118 ? -4.873 19.345 -5.873 1.00 88.44 118 TYR A O 1
ATOM 982 N N . ASN A 1 119 ? -3.946 18.466 -7.717 1.00 85.44 119 ASN A N 1
ATOM 983 C CA . ASN A 1 119 ? -5.169 18.494 -8.510 1.00 85.44 119 ASN A CA 1
ATOM 984 C C . ASN A 1 119 ? -5.193 17.363 -9.546 1.00 85.44 119 ASN A C 1
ATOM 986 O O . ASN A 1 119 ? -4.196 16.685 -9.796 1.00 85.44 119 ASN A O 1
ATOM 990 N N . ARG A 1 120 ? -6.377 17.140 -10.124 1.00 83.12 120 ARG A N 1
ATOM 991 C CA . ARG A 1 120 ? -6.623 16.075 -11.101 1.00 83.12 120 ARG A CA 1
ATOM 992 C C . ARG A 1 120 ? -5.763 16.241 -12.355 1.00 83.12 120 ARG A C 1
ATOM 994 O O . ARG A 1 120 ? -5.264 15.240 -12.859 1.00 83.12 120 ARG A O 1
ATOM 1001 N N . ASP A 1 121 ? -5.553 17.468 -12.818 1.00 84.75 121 ASP A N 1
ATOM 1002 C CA . ASP A 1 121 ? -4.807 17.740 -14.049 1.00 84.75 121 ASP A CA 1
ATOM 1003 C C . ASP A 1 121 ? -3.323 17.389 -13.902 1.00 84.75 121 ASP A C 1
ATOM 1005 O O . ASP A 1 121 ? -2.762 16.733 -14.777 1.00 84.75 121 ASP A O 1
ATOM 1009 N N . GLU A 1 122 ? -2.704 17.716 -12.763 1.00 87.69 122 GLU A N 1
ATOM 1010 C CA . GLU A 1 122 ? -1.343 17.279 -12.420 1.00 87.69 122 GLU A CA 1
ATOM 1011 C C . GLU A 1 122 ? -1.226 15.750 -12.422 1.00 87.69 122 GLU A C 1
ATOM 1013 O O . GLU A 1 122 ? -0.289 15.189 -12.996 1.00 87.69 122 GLU A O 1
ATOM 1018 N N . VAL A 1 123 ? -2.194 15.061 -11.807 1.00 85.69 123 VAL A N 1
ATOM 1019 C CA . VAL A 1 123 ? -2.220 13.593 -11.767 1.00 85.69 123 VAL A CA 1
ATOM 1020 C C . VAL A 1 123 ? -2.316 13.021 -13.181 1.00 85.69 123 VAL A C 1
ATOM 1022 O O . VAL A 1 123 ? -1.502 12.177 -13.557 1.00 85.69 123 VAL A O 1
ATOM 1025 N N . LEU A 1 124 ? -3.258 13.511 -13.991 1.00 82.25 124 LEU A N 1
ATOM 1026 C CA . LEU A 1 124 ? -3.445 13.063 -15.371 1.00 82.25 124 LEU A CA 1
ATOM 1027 C C . LEU A 1 124 ? -2.217 13.355 -16.242 1.00 82.25 124 LEU A C 1
ATOM 1029 O O . LEU A 1 124 ? -1.816 12.492 -17.023 1.00 82.25 124 LEU A O 1
ATOM 1033 N N . ALA A 1 125 ? -1.577 14.514 -16.080 1.00 84.62 125 ALA A N 1
ATOM 1034 C CA . ALA A 1 125 ? -0.364 14.871 -16.809 1.00 84.62 125 ALA A CA 1
ATOM 1035 C C . ALA A 1 125 ? 0.796 13.911 -16.495 1.00 84.62 125 ALA A C 1
ATOM 1037 O O . ALA A 1 125 ? 1.487 13.453 -17.407 1.00 84.62 125 ALA A O 1
ATOM 1038 N N . HIS A 1 126 ? 0.991 13.539 -15.225 1.00 85.44 126 HIS A N 1
ATOM 1039 C CA . HIS A 1 126 ? 2.020 12.564 -14.849 1.00 85.44 126 HIS A CA 1
ATOM 1040 C C . HIS A 1 126 ? 1.705 11.147 -15.333 1.00 85.44 126 HIS A C 1
ATOM 1042 O O . HIS A 1 126 ? 2.604 10.453 -15.816 1.00 85.44 126 HIS A O 1
ATOM 1048 N N . ILE A 1 127 ? 0.437 10.742 -15.260 1.00 77.69 127 ILE A N 1
ATOM 1049 C CA . ILE A 1 127 ? -0.060 9.481 -15.823 1.00 77.69 127 ILE A CA 1
ATOM 1050 C C . ILE A 1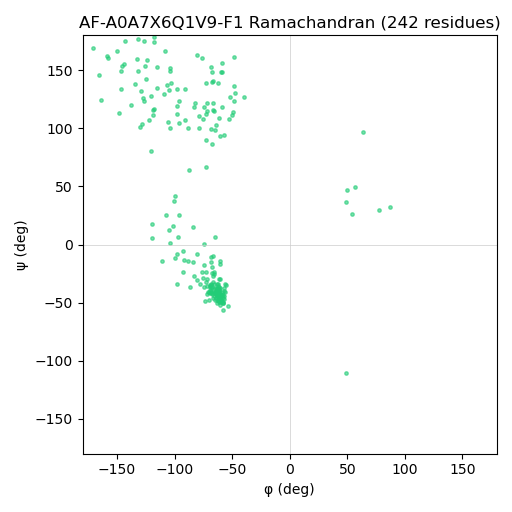 127 ? 0.239 9.425 -17.338 1.00 77.69 127 ILE A C 1
ATOM 1052 O O . ILE A 1 127 ? 0.818 8.452 -17.821 1.00 77.69 127 ILE A O 1
ATOM 1056 N N . GLN A 1 128 ? -0.048 10.497 -18.084 1.00 75.44 128 GLN A N 1
ATOM 1057 C CA . GLN A 1 128 ? 0.257 10.604 -19.519 1.00 75.44 128 GLN A CA 1
ATOM 1058 C C . GLN A 1 128 ? 1.763 10.655 -19.824 1.00 75.44 128 GLN A C 1
ATOM 1060 O O . GLN A 1 128 ? 2.214 10.106 -20.828 1.00 75.44 128 GLN A O 1
ATOM 1065 N N . ALA A 1 129 ? 2.571 11.306 -18.988 1.00 76.94 129 ALA A N 1
ATOM 1066 C CA . ALA A 1 129 ? 4.020 11.352 -19.184 1.00 76.94 129 ALA A CA 1
ATOM 1067 C C . ALA A 1 129 ? 4.662 9.965 -19.018 1.00 76.94 129 ALA A C 1
ATOM 1069 O O . ALA A 1 129 ? 5.559 9.602 -19.779 1.00 76.94 129 ALA A O 1
ATOM 1070 N N . ILE A 1 130 ? 4.169 9.175 -18.059 1.00 70.38 130 ILE A N 1
ATOM 1071 C CA . ILE A 1 130 ? 4.537 7.764 -17.900 1.00 70.38 130 ILE A CA 1
ATOM 1072 C C . ILE A 1 130 ? 4.131 6.955 -19.146 1.00 70.38 130 ILE A C 1
ATOM 1074 O O . ILE A 1 130 ? 4.895 6.105 -19.600 1.00 70.38 130 ILE A O 1
ATOM 1078 N N . HIS A 1 131 ? 2.969 7.243 -19.741 1.00 62.19 131 HIS A N 1
ATOM 1079 C CA . HIS A 1 131 ? 2.402 6.495 -20.869 1.00 62.19 131 HIS A CA 1
ATOM 1080 C C . HIS A 1 131 ? 3.244 6.490 -22.147 1.00 62.19 131 HIS A C 1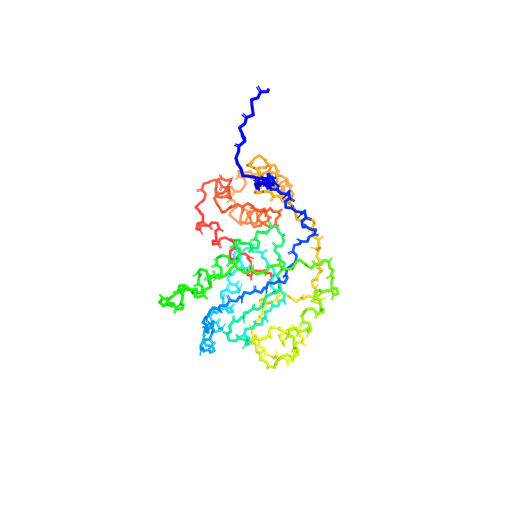
ATOM 1082 O O . HIS A 1 131 ? 3.301 5.467 -22.823 1.00 62.19 131 HIS A O 1
ATOM 1088 N N . LYS A 1 132 ? 3.924 7.592 -22.484 1.00 58.72 132 LYS A N 1
ATOM 1089 C CA . LYS A 1 132 ? 4.651 7.729 -23.765 1.00 58.72 132 LYS A CA 1
ATOM 1090 C C . LYS A 1 132 ? 5.845 6.769 -23.936 1.00 58.72 132 LYS A C 1
ATOM 1092 O O . LYS A 1 132 ? 6.597 6.910 -24.893 1.00 58.72 132 LYS A O 1
ATOM 1097 N N . GLN A 1 133 ? 6.053 5.831 -23.011 1.00 59.34 133 GLN A N 1
ATOM 1098 C CA . GLN A 1 133 ? 7.242 4.989 -22.948 1.00 59.34 133 GLN A CA 1
ATOM 1099 C C . GLN A 1 133 ? 7.075 3.588 -23.568 1.00 59.34 133 GLN A C 1
ATOM 1101 O O . GLN A 1 133 ? 8.053 3.102 -24.128 1.00 59.34 133 GLN A O 1
ATOM 1106 N N . SER A 1 134 ? 5.907 2.921 -23.500 1.00 67.25 134 SER A N 1
ATOM 1107 C CA . SER A 1 134 ? 5.696 1.613 -24.170 1.00 67.25 134 SER A CA 1
ATOM 1108 C C . SER A 1 134 ? 4.236 1.118 -24.169 1.00 67.25 134 SER A C 1
ATOM 1110 O O . SER A 1 134 ? 3.408 1.624 -23.416 1.00 67.25 134 SER A O 1
ATOM 1112 N N . ASN A 1 135 ? 3.967 0.061 -24.953 1.00 66.06 135 ASN A N 1
ATOM 1113 C CA . ASN A 1 135 ? 2.696 -0.682 -25.013 1.00 66.06 135 ASN A CA 1
ATOM 1114 C C . ASN A 1 135 ? 2.728 -2.000 -24.198 1.00 66.06 135 ASN A C 1
ATOM 1116 O O . ASN A 1 135 ? 2.272 -3.037 -24.672 1.00 66.06 135 ASN A O 1
ATOM 1120 N N . SER A 1 136 ? 3.313 -2.000 -22.996 1.00 76.88 136 SER A N 1
ATOM 1121 C CA . SER A 1 136 ? 3.417 -3.190 -22.127 1.00 76.88 136 SER A CA 1
ATOM 1122 C C . SER A 1 136 ? 2.620 -3.028 -20.827 1.00 76.88 136 SER A C 1
ATOM 1124 O O . SER A 1 136 ? 2.502 -1.916 -20.318 1.00 76.88 136 SER A O 1
ATOM 1126 N N . ILE A 1 137 ? 2.156 -4.139 -20.231 1.00 76.75 137 ILE A N 1
ATOM 1127 C CA . ILE A 1 137 ? 1.506 -4.168 -18.902 1.00 76.75 137 ILE A CA 1
ATOM 1128 C C . ILE A 1 137 ? 2.410 -3.665 -17.767 1.00 76.75 137 ILE A C 1
ATOM 1130 O O . ILE A 1 137 ? 1.924 -3.312 -16.698 1.00 76.75 137 ILE A O 1
ATOM 1134 N N . TYR A 1 138 ? 3.726 -3.591 -17.994 1.00 84.88 138 TYR A N 1
ATOM 1135 C CA . TYR A 1 138 ? 4.696 -3.007 -17.059 1.00 84.88 138 TYR A CA 1
ATOM 1136 C C . TYR A 1 138 ? 4.645 -1.474 -17.022 1.00 84.88 138 TYR A C 1
ATOM 1138 O O . TYR A 1 138 ? 5.374 -0.833 -16.263 1.00 84.88 138 TYR A O 1
ATOM 1146 N N . ASN A 1 139 ? 3.747 -0.899 -17.818 1.00 79.62 139 ASN A N 1
ATOM 1147 C CA . ASN A 1 139 ? 3.275 0.465 -17.744 1.00 79.62 139 ASN A CA 1
ATOM 1148 C C . ASN A 1 139 ? 1.750 0.438 -17.577 1.00 79.62 139 ASN A C 1
ATOM 1150 O O . ASN A 1 139 ? 1.007 0.131 -18.512 1.00 79.62 139 ASN A O 1
ATOM 1154 N N . SER A 1 140 ? 1.278 0.765 -16.377 1.00 67.44 140 SER A N 1
ATOM 1155 C CA . SER A 1 140 ? -0.132 0.611 -16.010 1.00 67.44 140 SER A CA 1
ATOM 1156 C C . SER A 1 140 ? -1.086 1.534 -16.773 1.00 67.44 140 SER A C 1
ATOM 1158 O O . SER A 1 140 ? -2.296 1.388 -16.659 1.00 67.44 140 SER A O 1
ATOM 1160 N N . PHE A 1 141 ? -0.598 2.518 -17.535 1.00 58.88 141 PHE A N 1
ATOM 1161 C CA . PHE A 1 141 ? -1.491 3.375 -18.317 1.00 58.88 141 PHE A CA 1
ATOM 1162 C C . PHE A 1 141 ? -2.266 2.584 -19.384 1.00 58.88 141 PHE A C 1
ATOM 1164 O O . PHE A 1 141 ? -3.421 2.902 -19.673 1.00 58.88 141 PHE A O 1
ATOM 1171 N N . CYS A 1 142 ? -1.654 1.546 -19.966 1.00 49.69 142 CYS A N 1
ATOM 1172 C CA . CYS A 1 142 ? -2.269 0.754 -21.037 1.00 49.69 142 CYS A CA 1
ATOM 1173 C C . CYS A 1 142 ? -3.512 -0.028 -20.566 1.00 49.69 142 CYS A C 1
ATOM 1175 O O . CYS A 1 142 ? -4.397 -0.330 -21.367 1.00 49.69 142 CYS A O 1
ATOM 1177 N N . VAL A 1 143 ? -3.577 -0.297 -19.261 1.00 52.56 143 VAL A N 1
ATOM 1178 C CA . VAL A 1 143 ? -4.673 -0.957 -18.542 1.00 52.56 143 VAL A CA 1
ATOM 1179 C C . VAL A 1 143 ? -5.881 -0.028 -18.404 1.00 52.56 143 VAL A C 1
ATOM 1181 O O . VAL A 1 143 ? -6.994 -0.388 -18.770 1.00 52.56 143 VAL A O 1
ATOM 1184 N N . ILE A 1 144 ? -5.647 1.209 -17.959 1.00 53.50 144 ILE A N 1
ATOM 1185 C CA . ILE A 1 144 ? -6.690 2.154 -17.513 1.00 53.50 144 ILE A CA 1
ATOM 1186 C C . ILE A 1 144 ? -7.485 2.765 -18.685 1.00 53.50 144 ILE A C 1
ATOM 1188 O O . ILE A 1 144 ? -8.582 3.288 -18.509 1.00 53.50 144 ILE A O 1
ATOM 1192 N N . ASN A 1 145 ? -6.963 2.702 -19.914 1.00 52.97 145 ASN A N 1
ATOM 1193 C CA . ASN A 1 145 ? -7.653 3.209 -21.107 1.00 52.97 145 ASN A CA 1
ATOM 1194 C C . ASN A 1 145 ? -8.248 2.112 -22.003 1.00 52.97 145 ASN A C 1
ATOM 1196 O O . ASN A 1 145 ? -8.620 2.421 -23.133 1.00 52.97 145 ASN A O 1
ATOM 1200 N N . ASN A 1 146 ? -8.337 0.858 -21.534 1.00 51.91 146 ASN A N 1
ATOM 1201 C CA . ASN A 1 146 ? -8.760 -0.293 -22.349 1.00 51.91 146 ASN A CA 1
ATOM 1202 C C . ASN A 1 146 ? -7.940 -0.465 -23.648 1.00 51.91 146 ASN A C 1
ATOM 1204 O O . ASN A 1 146 ? -8.427 -1.031 -24.623 1.00 51.91 146 ASN A O 1
ATOM 1208 N N . ILE A 1 147 ? -6.689 0.014 -23.677 1.00 48.88 147 ILE A N 1
ATOM 1209 C CA . ILE A 1 147 ? -5.796 -0.135 -24.841 1.00 48.88 147 ILE A CA 1
ATOM 1210 C C . ILE A 1 147 ? -5.272 -1.580 -24.917 1.00 48.88 147 ILE A C 1
ATOM 1212 O O . ILE A 1 147 ? -5.013 -2.087 -26.006 1.00 48.88 147 ILE A O 1
ATOM 1216 N N . ILE A 1 148 ? -5.156 -2.266 -23.772 1.00 50.12 148 ILE A N 1
ATOM 1217 C CA . ILE A 1 148 ? -4.754 -3.675 -23.678 1.00 50.12 148 ILE A CA 1
ATOM 1218 C C . ILE A 1 148 ? -5.788 -4.448 -22.849 1.00 50.12 148 ILE A C 1
ATOM 1220 O O . ILE A 1 148 ? -6.067 -4.095 -21.703 1.00 50.12 148 ILE A O 1
ATOM 1224 N N . LYS A 1 149 ? -6.323 -5.538 -23.410 1.00 52.56 149 LYS A N 1
ATOM 1225 C CA . LYS A 1 149 ? -7.148 -6.513 -22.682 1.00 52.56 149 LYS A CA 1
ATOM 1226 C C . LYS A 1 149 ? -6.235 -7.304 -21.739 1.00 52.56 149 LYS A C 1
ATOM 1228 O O . LYS A 1 149 ? -5.322 -7.975 -22.211 1.00 52.56 149 LYS A O 1
ATOM 1233 N N . HIS A 1 150 ? -6.424 -7.173 -20.434 1.00 57.25 150 HIS A N 1
ATOM 1234 C CA . HIS A 1 150 ? -5.569 -7.802 -19.425 1.00 57.25 150 HIS A CA 1
ATOM 1235 C C . HIS A 1 150 ? -6.331 -7.915 -18.088 1.00 57.25 150 HIS A C 1
ATOM 1237 O O . HIS A 1 150 ? -7.313 -7.203 -17.883 1.00 57.25 150 HIS A O 1
ATOM 1243 N N . ASP A 1 151 ? -5.852 -8.774 -17.185 1.00 58.34 151 ASP A N 1
ATOM 1244 C CA . ASP A 1 151 ? -6.547 -9.155 -15.943 1.00 58.34 151 ASP A CA 1
ATOM 1245 C C . ASP A 1 151 ? -6.105 -8.348 -14.694 1.00 58.34 151 ASP A C 1
ATOM 1247 O O . ASP A 1 151 ? -6.204 -8.836 -13.570 1.00 58.34 151 ASP A O 1
ATOM 1251 N N . LEU A 1 152 ? -5.585 -7.116 -14.838 1.00 64.00 152 LEU A N 1
ATOM 1252 C CA . LEU A 1 152 ? -5.217 -6.260 -13.688 1.00 64.00 152 LEU A CA 1
ATOM 1253 C C . LEU A 1 152 ? -6.433 -5.441 -13.237 1.00 64.00 152 LEU A C 1
ATOM 1255 O O . LEU A 1 152 ? -6.450 -4.212 -13.280 1.00 64.00 152 LEU A O 1
ATOM 1259 N N . ASP A 1 153 ? -7.443 -6.170 -12.776 1.00 67.88 153 ASP A N 1
ATOM 1260 C CA . ASP A 1 153 ? -8.726 -5.685 -12.254 1.00 67.88 153 ASP A CA 1
ATOM 1261 C C . ASP A 1 153 ? -8.634 -4.775 -11.016 1.00 67.88 153 ASP A C 1
ATOM 1263 O O . ASP A 1 153 ? -9.597 -4.109 -10.652 1.00 67.88 153 ASP A O 1
ATOM 1267 N N . TRP A 1 154 ? -7.473 -4.738 -10.367 1.00 73.69 154 TRP A N 1
ATOM 1268 C CA . TRP A 1 154 ? -7.260 -4.080 -9.080 1.00 73.69 154 TRP A CA 1
ATOM 1269 C C . TRP A 1 154 ? -6.794 -2.623 -9.188 1.00 73.69 154 TRP A C 1
ATOM 1271 O O . TRP A 1 154 ? -6.782 -1.901 -8.189 1.00 73.69 154 TRP A O 1
ATOM 1281 N N . ILE A 1 155 ? -6.372 -2.174 -10.373 1.00 73.44 155 ILE A N 1
ATOM 1282 C CA . ILE A 1 155 ? -5.892 -0.800 -10.558 1.00 73.44 155 ILE A CA 1
ATOM 1283 C C . ILE A 1 155 ? -7.084 0.157 -10.497 1.00 73.44 155 ILE A C 1
ATOM 1285 O O . ILE A 1 155 ? -8.009 0.061 -11.301 1.00 73.44 155 ILE A O 1
ATOM 1289 N N . SER A 1 156 ? -7.044 1.111 -9.566 1.00 68.00 156 SER A N 1
ATOM 1290 C CA . SER A 1 156 ? -8.139 2.060 -9.361 1.00 68.00 156 SER A CA 1
ATOM 1291 C C . SER A 1 156 ? -8.300 2.981 -10.580 1.00 68.00 156 SER A C 1
ATOM 1293 O O . SER A 1 156 ? -7.418 3.793 -10.879 1.00 68.00 156 SER A O 1
ATOM 1295 N N . ASP A 1 157 ? -9.434 2.878 -11.279 1.00 67.62 157 ASP A N 1
ATOM 1296 C CA . ASP A 1 157 ? -9.732 3.714 -12.442 1.00 67.62 157 ASP A CA 1
ATOM 1297 C C . ASP A 1 157 ? -10.052 5.162 -12.033 1.00 67.62 157 ASP A C 1
ATOM 1299 O O . ASP A 1 157 ? -11.083 5.494 -11.443 1.00 67.62 157 ASP A O 1
ATOM 1303 N N . ILE A 1 158 ? -9.154 6.063 -12.418 1.00 63.03 158 ILE A N 1
ATOM 1304 C CA . ILE A 1 158 ? -9.254 7.499 -12.156 1.00 63.03 158 ILE A CA 1
ATOM 1305 C C . ILE A 1 158 ? -10.409 8.178 -12.915 1.00 63.03 158 ILE A C 1
ATOM 1307 O O . ILE A 1 158 ? -10.815 9.293 -12.565 1.00 63.03 158 ILE A O 1
ATOM 1311 N N . LYS A 1 159 ? -10.928 7.564 -13.989 1.00 56.50 159 LYS A N 1
ATOM 1312 C CA . LYS A 1 159 ? -12.055 8.114 -14.757 1.00 56.50 159 LYS A CA 1
ATOM 1313 C C . LYS A 1 159 ? -13.370 7.954 -14.008 1.00 56.50 159 LYS A C 1
ATOM 1315 O O . LYS A 1 159 ? -14.188 8.868 -14.061 1.00 56.50 159 LYS A O 1
ATOM 1320 N N . THR A 1 160 ? -13.539 6.850 -13.290 1.00 53.78 160 THR A N 1
ATOM 1321 C CA . THR A 1 160 ? -14.755 6.537 -12.529 1.00 53.78 160 THR A CA 1
ATOM 1322 C C . THR A 1 160 ? -14.686 6.996 -11.071 1.00 53.78 160 THR A C 1
ATOM 1324 O O . THR A 1 160 ? -15.726 7.280 -10.480 1.00 53.78 160 THR A O 1
ATOM 1327 N N . GLN A 1 161 ? -13.489 7.165 -10.495 1.00 58.78 161 GLN A N 1
ATOM 1328 C CA . GLN A 1 161 ? -13.324 7.602 -9.105 1.00 58.78 161 GLN A CA 1
ATOM 1329 C C . GLN A 1 161 ? -13.045 9.110 -8.958 1.00 58.78 161 GLN A C 1
ATOM 1331 O O . GLN A 1 161 ? -12.179 9.696 -9.617 1.00 58.78 161 GLN A O 1
ATOM 1336 N N . ALA A 1 162 ? -13.754 9.762 -8.032 1.00 60.12 162 ALA A N 1
ATOM 1337 C CA . ALA A 1 162 ? -13.466 11.139 -7.640 1.00 60.12 162 ALA A CA 1
ATOM 1338 C C . ALA A 1 162 ? -12.201 11.196 -6.764 1.00 60.12 162 ALA A C 1
ATOM 1340 O O . ALA A 1 162 ? -12.170 10.660 -5.655 1.00 60.12 162 ALA A O 1
ATOM 1341 N N . ILE A 1 163 ? -11.156 11.891 -7.227 1.00 69.06 163 ILE A N 1
ATOM 1342 C CA . ILE A 1 163 ? -9.946 12.107 -6.423 1.00 69.06 163 ILE A CA 1
ATOM 1343 C C . ILE A 1 163 ? -10.250 13.159 -5.359 1.00 69.06 163 ILE A C 1
ATOM 1345 O O . ILE A 1 163 ? -10.376 14.348 -5.654 1.00 69.06 163 ILE A O 1
ATOM 1349 N N . THR A 1 164 ? -10.355 12.723 -4.106 1.00 71.44 164 THR A N 1
ATOM 1350 C CA . THR A 1 164 ? -10.519 13.639 -2.975 1.00 71.44 164 THR A CA 1
ATOM 1351 C C . THR A 1 164 ? -9.151 14.011 -2.418 1.00 71.44 164 THR A C 1
ATOM 1353 O O . THR A 1 164 ? -8.510 13.202 -1.744 1.00 71.44 164 THR A O 1
ATOM 1356 N N . PHE A 1 165 ? -8.726 15.250 -2.665 1.00 75.69 165 PHE A N 1
ATOM 1357 C CA . PHE A 1 165 ? -7.509 15.813 -2.086 1.00 75.69 165 PHE A CA 1
ATOM 1358 C C . PHE A 1 165 ? -7.783 16.254 -0.646 1.00 75.69 165 PHE A C 1
ATOM 1360 O O . PHE A 1 165 ? -8.525 17.205 -0.397 1.00 75.69 165 PHE A O 1
ATOM 1367 N N . LYS A 1 166 ? -7.204 15.545 0.323 1.00 69.25 166 LYS A N 1
ATOM 1368 C CA . LYS A 1 166 ? -7.337 15.863 1.751 1.00 69.25 166 LYS A CA 1
ATOM 1369 C C . LYS A 1 166 ? -6.057 16.532 2.246 1.00 69.25 166 LYS A C 1
ATOM 1371 O O . LYS A 1 166 ? -4.954 16.086 1.934 1.00 69.25 166 LYS A O 1
ATOM 1376 N N . LYS A 1 167 ? -6.195 17.571 3.080 1.00 59.59 167 LYS A N 1
ATOM 1377 C CA . LYS A 1 167 ? -5.057 18.119 3.836 1.00 59.59 167 LYS A CA 1
ATOM 1378 C C . LYS A 1 167 ? -4.480 16.999 4.706 1.00 59.59 167 LYS A C 1
ATOM 1380 O O . LYS A 1 167 ? -5.182 16.465 5.563 1.00 59.59 167 LYS A O 1
ATOM 1385 N N . GLN A 1 168 ? -3.221 16.636 4.479 1.00 53.75 168 GLN A N 1
ATOM 1386 C CA . GLN A 1 168 ? -2.545 15.602 5.247 1.00 53.75 168 GLN A CA 1
ATOM 1387 C C . GLN A 1 168 ? -1.878 16.225 6.478 1.00 53.75 168 GLN A C 1
ATOM 1389 O O . GLN A 1 168 ? -0.777 16.781 6.439 1.00 53.75 168 GLN A O 1
ATOM 1394 N N . HIS A 1 169 ? -2.542 16.075 7.616 1.00 52.25 169 HIS A N 1
ATOM 1395 C CA . HIS A 1 169 ? -1.861 15.864 8.881 1.00 52.25 169 HIS A CA 1
ATOM 1396 C C . HIS A 1 169 ? -2.719 14.956 9.740 1.00 52.25 169 HIS A C 1
ATOM 1398 O O . HIS A 1 169 ? -3.917 15.178 9.861 1.00 52.25 169 HIS A O 1
ATOM 1404 N N . GLN A 1 170 ? -2.081 13.961 10.332 1.00 49.94 170 GLN A N 1
ATOM 1405 C CA . GLN A 1 170 ? -2.067 13.806 11.778 1.00 49.94 170 GLN A CA 1
ATOM 1406 C C . GLN A 1 170 ? -0.969 12.788 12.096 1.00 49.94 170 GLN A C 1
ATOM 1408 O O . GLN A 1 170 ? -0.707 11.865 11.314 1.00 49.94 170 GLN A O 1
ATOM 1413 N N . ALA A 1 171 ? -0.299 12.966 13.234 1.00 56.59 171 ALA A N 1
ATOM 1414 C CA . ALA A 1 171 ? 0.331 11.840 13.914 1.00 56.59 171 ALA A CA 1
ATOM 1415 C C . ALA A 1 171 ? -0.694 10.686 14.018 1.00 56.59 171 ALA A C 1
ATOM 1417 O O . ALA A 1 171 ? -1.887 10.931 13.825 1.00 56.59 171 ALA A O 1
ATOM 1418 N N . PRO A 1 172 ? -0.285 9.427 14.249 1.00 61.09 172 PRO A N 1
ATOM 1419 C CA . PRO A 1 172 ? -1.245 8.393 14.641 1.00 61.09 172 PRO A CA 1
ATOM 1420 C C . PRO A 1 172 ? -2.259 8.987 15.623 1.00 61.09 172 PRO A C 1
ATOM 1422 O O . PRO A 1 172 ? -1.809 9.653 16.560 1.00 61.09 172 PRO A O 1
ATOM 1425 N N . LEU A 1 173 ? -3.570 8.850 15.359 1.00 72.44 173 LEU A N 1
ATOM 1426 C CA . LEU A 1 173 ? -4.581 9.309 16.319 1.00 72.44 173 LEU A CA 1
ATOM 1427 C C . LEU A 1 173 ? -4.187 8.766 17.694 1.00 72.44 173 LEU A C 1
ATOM 1429 O O . LEU A 1 173 ? -3.778 7.601 17.806 1.00 72.44 173 LEU A O 1
ATOM 1433 N N . SER A 1 174 ? -4.279 9.617 18.713 1.00 81.94 174 SER A N 1
ATOM 1434 C CA . SER A 1 174 ? -4.158 9.154 20.091 1.00 81.94 174 SER A CA 1
ATOM 1435 C C . SER A 1 174 ? -5.230 8.103 20.369 1.00 81.94 174 SER A C 1
ATOM 1437 O O . SER A 1 174 ? -6.271 8.065 19.708 1.00 81.94 174 SER A O 1
ATOM 1439 N N . ASP A 1 175 ? -4.990 7.246 21.356 1.00 82.00 175 ASP A N 1
ATOM 1440 C CA . ASP A 1 175 ? -5.933 6.171 21.661 1.00 82.00 175 ASP A CA 1
ATOM 1441 C C . ASP A 1 175 ? -7.316 6.722 22.060 1.00 82.00 175 ASP A C 1
ATOM 1443 O O . ASP A 1 175 ? -8.332 6.111 21.739 1.00 82.00 175 ASP A O 1
ATOM 1447 N N . GLU A 1 176 ? -7.382 7.914 22.662 1.00 84.88 176 GLU A N 1
ATOM 1448 C CA . GLU A 1 176 ? -8.647 8.589 22.990 1.00 84.88 176 GLU A CA 1
ATOM 1449 C C . GLU A 1 176 ? -9.381 9.137 21.756 1.00 84.88 176 GLU A C 1
ATOM 1451 O O . GLU A 1 176 ? -10.593 8.947 21.609 1.00 84.88 176 GLU A O 1
ATOM 1456 N N . GLU A 1 177 ? -8.664 9.758 20.814 1.00 85.25 177 GLU A N 1
ATOM 1457 C CA . GLU A 1 177 ? -9.261 10.189 19.542 1.00 85.25 177 GLU A CA 1
ATOM 1458 C C . GLU A 1 177 ? -9.755 8.984 18.729 1.00 85.25 177 GLU A C 1
ATOM 1460 O O . GLU A 1 177 ? -10.815 9.042 18.104 1.00 85.25 177 GLU A O 1
ATOM 1465 N N . LEU A 1 178 ? -9.011 7.872 18.762 1.00 85.75 178 LEU A N 1
ATOM 1466 C CA . LEU A 1 178 ? -9.381 6.644 18.067 1.00 85.75 178 LEU A CA 1
ATOM 1467 C C . LEU A 1 178 ? -10.636 6.000 18.668 1.00 85.75 178 LEU A C 1
ATOM 1469 O O . LEU A 1 178 ? -11.515 5.584 17.914 1.00 85.75 178 LEU A O 1
ATOM 1473 N N . LYS A 1 179 ? -10.747 5.946 20.003 1.00 86.75 179 LYS A N 1
ATOM 1474 C CA . LYS A 1 179 ? -11.964 5.483 20.693 1.00 86.75 179 LYS A CA 1
ATOM 1475 C C . LYS A 1 179 ? -13.168 6.347 20.337 1.00 86.75 179 LYS A C 1
ATOM 1477 O O . LYS A 1 179 ? -14.220 5.803 20.018 1.00 86.75 179 LYS A O 1
ATOM 1482 N N . THR A 1 180 ? -12.996 7.669 20.334 1.00 88.31 180 THR A N 1
ATOM 1483 C CA . THR A 1 180 ? -14.065 8.613 19.975 1.00 88.31 180 THR A CA 1
ATOM 1484 C C . THR A 1 180 ? -14.550 8.369 18.547 1.00 88.31 180 THR A C 1
ATOM 1486 O O . THR A 1 180 ? -15.746 8.236 18.315 1.00 88.31 180 THR A O 1
ATOM 1489 N N . LEU A 1 181 ? -13.625 8.232 17.590 1.00 86.69 181 LEU A N 1
ATOM 1490 C CA . LEU A 1 181 ? -13.975 7.927 16.202 1.00 86.69 181 LEU A CA 1
ATOM 1491 C C . LEU A 1 181 ? -14.658 6.559 16.066 1.00 86.69 181 LEU A C 1
ATOM 1493 O O . LEU A 1 181 ? -15.613 6.425 15.308 1.00 86.69 181 LEU A O 1
ATOM 1497 N N . CYS A 1 182 ? -14.185 5.552 16.801 1.00 87.31 182 CYS A N 1
ATOM 1498 C CA . CYS A 1 182 ? -14.810 4.235 16.828 1.00 87.31 182 CYS A CA 1
ATOM 1499 C C . CYS A 1 182 ? -16.257 4.311 17.318 1.00 87.31 182 CYS A C 1
ATOM 1501 O O . CYS A 1 182 ? -17.129 3.737 16.675 1.00 87.31 182 CYS A O 1
ATOM 1503 N N . GLN A 1 183 ? -16.520 5.069 18.388 1.00 88.00 183 GLN A N 1
ATOM 1504 C CA . GLN A 1 183 ? -17.876 5.282 18.889 1.00 88.00 183 GLN A CA 1
ATOM 1505 C C . GLN A 1 183 ? -18.767 5.936 17.832 1.00 88.00 183 GLN A C 1
ATOM 1507 O O . GLN A 1 183 ? -19.806 5.381 17.502 1.00 88.00 183 GLN A O 1
ATOM 1512 N N . THR A 1 184 ? -18.311 7.019 17.197 1.00 88.25 184 THR A N 1
ATOM 1513 C CA . THR A 1 184 ? -19.058 7.672 16.109 1.00 88.25 184 THR A CA 1
ATOM 1514 C C . THR A 1 184 ? -19.374 6.715 14.951 1.00 88.25 184 THR A C 1
ATOM 1516 O O . THR A 1 184 ? -20.461 6.760 14.371 1.00 88.25 184 THR A O 1
ATOM 1519 N N . ILE A 1 185 ? -18.429 5.837 14.589 1.00 86.94 185 ILE A N 1
ATOM 1520 C CA . ILE A 1 185 ? -18.653 4.819 13.555 1.00 86.94 185 ILE A CA 1
ATOM 1521 C C . ILE A 1 185 ? -19.700 3.806 14.023 1.00 86.94 185 ILE A C 1
ATOM 1523 O O . ILE A 1 185 ? -20.597 3.488 13.251 1.00 86.94 185 ILE A O 1
ATOM 1527 N N . MET A 1 186 ? -19.611 3.312 15.259 1.00 86.81 186 MET A N 1
ATOM 1528 C CA . MET A 1 186 ? -20.579 2.360 15.813 1.00 86.81 186 MET A CA 1
ATOM 1529 C C . MET A 1 186 ? -21.992 2.948 15.887 1.00 86.81 186 MET A C 1
ATOM 1531 O O . MET A 1 186 ? -22.936 2.270 15.485 1.00 86.81 186 MET A O 1
ATOM 1535 N N . ASP A 1 187 ? -22.123 4.220 16.271 1.00 87.50 187 ASP A N 1
ATOM 1536 C CA . ASP A 1 187 ? -23.402 4.941 16.299 1.00 87.50 187 ASP A CA 1
ATOM 1537 C C . ASP A 1 187 ? -24.019 5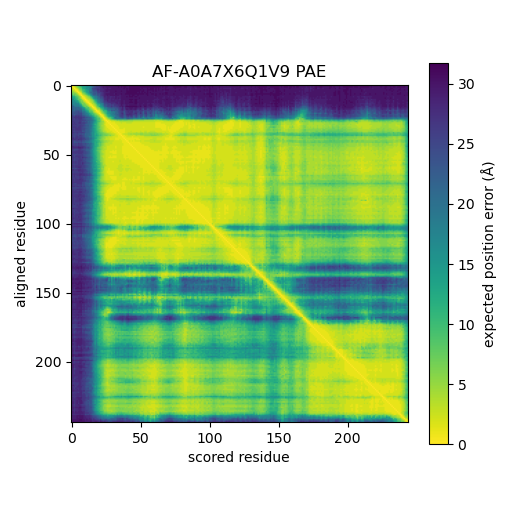.044 14.891 1.00 87.50 187 ASP A C 1
ATOM 1539 O O . ASP A 1 187 ? -25.232 4.957 14.724 1.00 87.50 187 ASP A O 1
ATOM 1543 N N . THR A 1 188 ? -23.188 5.165 13.847 1.00 85.69 188 THR A N 1
ATOM 1544 C CA . THR A 1 188 ? -23.652 5.179 12.443 1.00 85.69 188 THR A CA 1
ATOM 1545 C C . THR A 1 188 ? -24.248 3.833 12.012 1.00 85.69 188 THR A C 1
ATOM 1547 O O . THR A 1 188 ? -25.089 3.790 11.115 1.00 85.69 188 THR A O 1
ATOM 1550 N N . TYR A 1 189 ? -23.816 2.737 12.639 1.00 82.12 189 TYR A N 1
ATOM 1551 C CA . TYR A 1 189 ? -24.342 1.389 12.418 1.00 82.12 189 TYR A CA 1
ATOM 1552 C C . TYR A 1 189 ? -25.402 0.977 13.453 1.00 82.12 189 TYR A C 1
ATOM 1554 O O . TYR A 1 189 ? -25.818 -0.179 13.431 1.00 82.12 189 TYR A O 1
ATOM 1562 N N . ASP A 1 190 ? -25.826 1.891 14.338 1.00 85.50 190 ASP A N 1
ATOM 1563 C CA . ASP A 1 190 ? -26.753 1.624 15.450 1.00 85.50 190 ASP A CA 1
ATOM 1564 C C . ASP A 1 190 ? -26.329 0.399 16.285 1.00 85.50 190 ASP A C 1
ATOM 1566 O O . ASP A 1 190 ? -27.104 -0.522 16.543 1.00 85.50 190 ASP A O 1
ATOM 1570 N N . CYS A 1 191 ? -25.040 0.339 16.637 1.00 85.19 191 CYS A N 1
ATOM 1571 C CA . CYS A 1 191 ? -24.451 -0.811 17.319 1.00 85.19 191 CYS A CA 1
ATOM 1572 C C . CYS A 1 191 ? -23.586 -0.413 18.517 1.00 85.19 191 CYS A C 1
ATOM 1574 O O . CYS A 1 191 ? -23.099 0.711 18.618 1.00 85.19 191 CYS A O 1
ATOM 1576 N N . ASP A 1 192 ? -23.362 -1.368 19.418 1.00 86.69 192 ASP A N 1
ATOM 1577 C CA . ASP A 1 192 ? -22.486 -1.223 20.578 1.00 86.69 192 ASP A CA 1
ATOM 1578 C C . ASP A 1 192 ? -21.428 -2.339 20.642 1.00 86.69 192 ASP A C 1
ATOM 1580 O O . ASP A 1 192 ? -21.418 -3.294 19.857 1.00 86.69 192 ASP A O 1
ATOM 1584 N N . PHE A 1 193 ? -20.511 -2.240 21.607 1.00 82.19 193 PHE A N 1
ATOM 1585 C CA . PHE A 1 193 ? -19.460 -3.242 21.783 1.00 82.19 193 PHE A CA 1
ATOM 1586 C C . PHE A 1 193 ? -19.996 -4.647 22.097 1.00 82.19 193 PHE A C 1
ATOM 1588 O O . PHE A 1 193 ? -19.335 -5.624 21.741 1.00 82.19 193 PHE A O 1
ATOM 1595 N N . GLU A 1 194 ? -21.157 -4.782 22.746 1.00 81.38 194 GLU A N 1
ATOM 1596 C CA . GLU A 1 194 ? -21.754 -6.097 23.019 1.00 81.38 194 GLU A CA 1
ATOM 1597 C C . GLU A 1 194 ? -22.273 -6.743 21.731 1.00 81.38 194 GLU A C 1
ATOM 1599 O O . GLU A 1 194 ? -22.013 -7.921 21.471 1.00 81.38 194 GLU A O 1
ATOM 1604 N N . THR A 1 195 ? -22.891 -5.946 20.866 1.00 83.69 195 THR A N 1
ATOM 1605 C CA . THR A 1 195 ? -23.340 -6.345 19.531 1.00 83.69 195 THR A CA 1
ATOM 1606 C C . THR A 1 195 ? -22.154 -6.789 18.675 1.00 83.69 195 THR A C 1
ATOM 1608 O O . THR A 1 195 ? -22.189 -7.864 18.077 1.00 83.69 195 THR A O 1
ATOM 1611 N N . LEU A 1 196 ? -21.043 -6.040 18.686 1.00 85.44 196 LEU A N 1
ATOM 1612 C CA . LEU A 1 196 ? -19.828 -6.400 17.939 1.00 85.44 196 LEU A CA 1
ATOM 1613 C C . LEU A 1 196 ? -19.143 -7.686 18.431 1.00 85.44 196 LEU A C 1
ATOM 1615 O O . LEU A 1 196 ? -18.422 -8.337 17.665 1.00 85.44 196 LEU A O 1
ATOM 1619 N N . LYS A 1 197 ? -19.326 -8.072 19.701 1.00 82.38 197 LYS A N 1
ATOM 1620 C CA . LYS A 1 197 ? -18.825 -9.364 20.206 1.00 82.38 197 LYS A CA 1
ATOM 1621 C C . LYS A 1 197 ? -19.595 -10.535 19.600 1.00 82.38 197 LYS A C 1
ATOM 1623 O O . LYS A 1 197 ? -18.998 -11.588 19.365 1.00 82.38 197 LYS A O 1
ATOM 1628 N N . GLN A 1 198 ? -20.893 -10.355 19.359 1.00 85.06 198 GLN A N 1
ATOM 1629 C CA . GLN A 1 198 ? -21.783 -11.389 18.832 1.00 85.06 198 GLN A CA 1
ATOM 1630 C C . GLN A 1 198 ? -21.763 -11.436 17.297 1.00 85.06 198 GLN A C 1
ATOM 1632 O O . GLN A 1 198 ? -21.749 -12.524 16.719 1.00 85.06 198 GLN A O 1
ATOM 1637 N N . ASP A 1 199 ? -21.662 -10.279 16.637 1.00 89.25 199 ASP A N 1
ATOM 1638 C CA . ASP A 1 199 ? -21.634 -10.162 15.180 1.00 89.25 199 ASP A CA 1
ATOM 1639 C C . ASP A 1 199 ? -20.219 -9.887 14.641 1.00 89.25 199 ASP A C 1
ATOM 1641 O O . ASP A 1 199 ? -19.706 -8.762 14.603 1.00 89.25 199 ASP A O 1
ATOM 1645 N N . LYS A 1 200 ? -19.579 -10.954 14.148 1.00 89.62 200 LYS A N 1
ATOM 1646 C CA . LYS A 1 200 ? -18.251 -10.870 13.525 1.00 89.62 200 LYS A CA 1
ATOM 1647 C C . LYS A 1 200 ? -18.257 -10.077 12.219 1.00 89.62 200 LYS A C 1
ATOM 1649 O O . LYS A 1 200 ? -17.224 -9.489 11.897 1.00 89.62 200 LYS A O 1
ATOM 1654 N N . ALA A 1 201 ? -19.343 -10.106 11.449 1.00 89.38 201 ALA A N 1
ATOM 1655 C CA . ALA A 1 201 ? -19.415 -9.411 10.169 1.00 89.38 201 ALA A CA 1
ATOM 1656 C C . ALA A 1 201 ? -19.448 -7.899 10.404 1.00 89.38 201 ALA A C 1
ATOM 1658 O O . ALA A 1 201 ? -18.618 -7.180 9.841 1.00 89.38 201 ALA A O 1
ATOM 1659 N N . LEU A 1 202 ? -20.305 -7.446 11.321 1.00 88.81 202 LEU A N 1
ATOM 1660 C CA . LEU A 1 202 ? -20.402 -6.041 11.703 1.00 88.81 202 LEU A CA 1
ATOM 1661 C C . LEU A 1 202 ? -19.095 -5.526 12.320 1.00 88.81 202 LEU A C 1
ATOM 1663 O O . LEU A 1 202 ? -18.558 -4.507 11.890 1.00 88.81 202 LEU A O 1
ATOM 1667 N N . ARG A 1 203 ? -18.483 -6.292 13.234 1.00 91.62 203 ARG A N 1
ATOM 1668 C CA . ARG A 1 203 ? -17.168 -5.941 13.805 1.00 91.62 203 ARG A CA 1
ATOM 1669 C C . ARG A 1 203 ? -16.105 -5.773 12.724 1.00 91.62 203 ARG A C 1
ATOM 1671 O O . ARG A 1 203 ? -15.315 -4.832 12.765 1.00 91.62 203 ARG A O 1
ATOM 1678 N N . ASN A 1 204 ? -16.067 -6.686 11.755 1.00 92.69 204 ASN A N 1
ATOM 1679 C CA . ASN A 1 204 ? -15.112 -6.610 10.656 1.00 92.69 204 ASN A CA 1
ATOM 1680 C C . ASN A 1 204 ? -15.362 -5.369 9.774 1.00 92.69 204 ASN A C 1
ATOM 1682 O O . ASN A 1 204 ? -14.393 -4.728 9.367 1.00 92.69 204 ASN A O 1
ATOM 1686 N N . GLN A 1 205 ? -16.624 -4.989 9.533 1.00 89.06 205 GLN A N 1
ATOM 1687 C CA . GLN A 1 205 ? -16.986 -3.740 8.847 1.00 89.06 205 GLN A CA 1
ATOM 1688 C C . GLN A 1 205 ? -16.504 -2.503 9.612 1.00 89.06 205 GLN A C 1
ATOM 1690 O O . GLN A 1 205 ? -15.833 -1.653 9.019 1.00 89.06 205 GLN A O 1
ATOM 1695 N N . CYS A 1 206 ? -16.738 -2.432 10.925 1.00 89.81 206 CYS A N 1
ATOM 1696 C CA . CYS A 1 206 ? -16.245 -1.338 11.766 1.00 89.81 206 CYS A CA 1
ATOM 1697 C C . CYS A 1 206 ? -14.711 -1.237 11.740 1.00 89.81 206 CYS A C 1
ATOM 1699 O O . CYS A 1 206 ? -14.176 -0.141 11.578 1.00 89.81 206 CYS A O 1
ATOM 1701 N N . ILE A 1 207 ? -13.993 -2.367 11.821 1.00 92.00 207 ILE A N 1
ATOM 1702 C CA . ILE A 1 207 ? -12.519 -2.412 11.737 1.00 92.00 207 ILE A CA 1
ATOM 1703 C C . ILE A 1 207 ? -12.024 -1.807 10.418 1.00 92.00 207 ILE A C 1
ATOM 1705 O O . ILE A 1 207 ? -11.119 -0.967 10.416 1.00 92.00 207 ILE A O 1
ATOM 1709 N N . VAL A 1 208 ? -12.605 -2.229 9.291 1.00 90.31 208 VAL A N 1
ATOM 1710 C CA . VAL A 1 208 ? -12.206 -1.746 7.960 1.00 90.31 208 VAL A CA 1
ATOM 1711 C C . VAL A 1 208 ? -12.524 -0.263 7.813 1.00 90.31 208 VAL A C 1
ATOM 1713 O O . VAL A 1 208 ? -11.661 0.502 7.38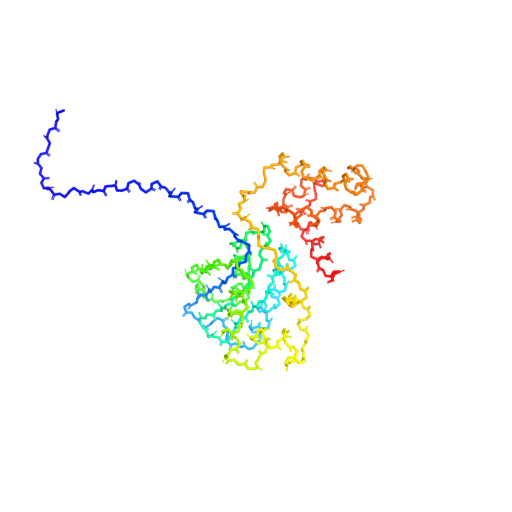0 1.00 90.31 208 VAL A O 1
ATOM 1716 N N . ARG A 1 209 ? -13.713 0.169 8.243 1.00 88.19 209 ARG A N 1
ATOM 1717 C CA . ARG A 1 209 ? -14.120 1.574 8.174 1.00 88.19 209 ARG A CA 1
ATOM 1718 C C . ARG A 1 209 ? -13.209 2.470 9.006 1.00 88.19 209 ARG A C 1
ATOM 1720 O O . ARG A 1 209 ? -12.708 3.474 8.501 1.00 88.19 209 ARG A O 1
ATOM 1727 N N . LEU A 1 210 ? -12.915 2.070 10.242 1.00 89.25 210 LEU A N 1
ATOM 1728 C CA . LEU A 1 210 ? -12.011 2.810 11.119 1.00 89.25 210 LEU A CA 1
ATOM 1729 C C . LEU A 1 210 ? -10.610 2.916 10.507 1.00 89.25 210 LEU A C 1
ATOM 1731 O O . LEU A 1 210 ? -9.974 3.970 10.587 1.00 89.25 210 LEU A O 1
ATOM 1735 N N . ARG A 1 211 ? -10.137 1.863 9.827 1.00 90.19 211 ARG A N 1
ATOM 1736 C CA . ARG A 1 211 ? -8.852 1.892 9.118 1.00 90.19 211 ARG A CA 1
ATOM 1737 C C . ARG A 1 211 ? -8.850 2.819 7.897 1.00 90.19 211 ARG A C 1
ATOM 1739 O O . ARG A 1 211 ? -7.812 3.411 7.610 1.00 90.19 211 ARG A O 1
ATOM 1746 N N . GLN A 1 212 ? -9.969 2.952 7.186 1.00 86.31 212 GLN A N 1
ATOM 1747 C CA . GLN A 1 212 ? -10.108 3.872 6.045 1.00 86.31 212 GLN A CA 1
ATOM 1748 C C . GLN A 1 212 ? -10.152 5.342 6.488 1.00 86.31 212 GLN A C 1
ATOM 1750 O O . GLN A 1 212 ? -9.622 6.223 5.805 1.00 86.31 212 GLN A O 1
ATOM 1755 N N . GLU A 1 213 ? -10.776 5.616 7.634 1.00 84.94 213 GLU A N 1
ATOM 1756 C CA . GLU A 1 213 ? -10.977 6.980 8.135 1.00 84.94 213 GLU A CA 1
ATOM 1757 C C . GLU A 1 213 ? -9.823 7.509 8.995 1.00 84.94 213 GLU A C 1
ATOM 1759 O O . GLU A 1 213 ? -9.701 8.724 9.188 1.00 84.94 213 GLU A O 1
ATOM 1764 N N . SER A 1 214 ? -8.928 6.626 9.441 1.00 85.12 214 SER A N 1
ATOM 1765 C CA . SER A 1 214 ? -7.828 6.950 10.349 1.00 85.12 214 SER A CA 1
ATOM 1766 C C . SER A 1 214 ? -6.476 6.394 9.876 1.00 85.12 214 SER A C 1
ATO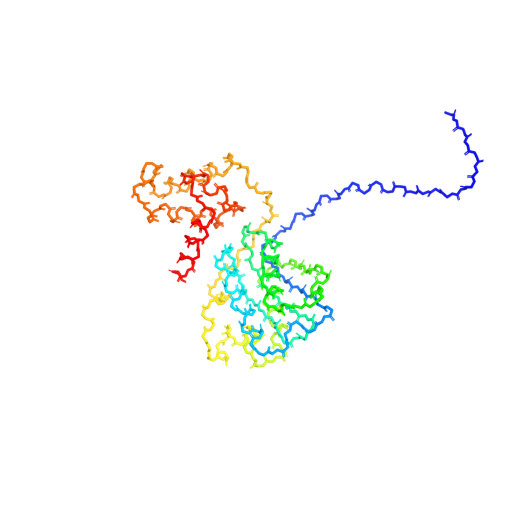M 1768 O O . SER A 1 214 ? -6.357 5.712 8.860 1.00 85.12 214 SER A O 1
ATOM 1770 N N . ASN A 1 215 ? -5.414 6.705 10.614 1.00 82.50 215 ASN A N 1
ATOM 1771 C CA . ASN A 1 215 ? -4.062 6.177 10.410 1.00 82.50 215 ASN A CA 1
ATOM 1772 C C . ASN A 1 215 ? -3.666 5.153 11.496 1.00 82.50 215 ASN A C 1
ATOM 1774 O O . ASN A 1 215 ? -2.473 4.972 11.773 1.00 82.50 215 ASN A O 1
ATOM 1778 N N . CYS A 1 216 ? -4.661 4.505 12.113 1.00 86.81 216 CYS A N 1
ATOM 1779 C CA . CYS A 1 216 ? -4.483 3.568 13.216 1.00 86.81 216 CYS A CA 1
ATOM 1780 C C . CYS A 1 216 ? -3.599 2.369 12.840 1.00 86.81 216 CYS A C 1
ATOM 1782 O O . CYS A 1 216 ? -3.565 1.890 11.700 1.00 86.81 216 CYS A O 1
ATOM 1784 N N . THR A 1 217 ? -2.867 1.853 13.824 1.00 88.56 217 THR A N 1
ATOM 1785 C CA . THR A 1 217 ? -2.053 0.642 13.660 1.00 88.56 217 THR A CA 1
ATOM 1786 C C . THR A 1 217 ? -2.899 -0.629 13.779 1.00 88.56 217 THR A C 1
ATOM 1788 O O . THR A 1 217 ? -4.016 -0.602 14.290 1.00 88.56 217 THR A O 1
ATOM 1791 N N . LEU A 1 218 ? -2.369 -1.765 13.306 1.00 91.44 218 LEU A N 1
ATOM 1792 C CA . LEU A 1 218 ? -3.030 -3.064 13.499 1.00 91.44 218 LEU A CA 1
ATOM 1793 C C . LEU A 1 218 ? -3.139 -3.415 14.986 1.00 91.44 218 LEU A C 1
ATOM 1795 O O . LEU A 1 218 ? -4.150 -3.966 15.404 1.00 91.44 218 LEU A O 1
ATOM 1799 N N . LYS A 1 219 ? -2.124 -3.039 15.772 1.00 91.00 219 LYS A N 1
ATOM 1800 C CA . LYS A 1 219 ? -2.102 -3.201 17.224 1.00 91.00 219 LYS A CA 1
ATOM 1801 C C . LYS A 1 219 ? -3.240 -2.437 17.904 1.00 91.00 219 LYS A C 1
ATOM 1803 O O . LYS A 1 219 ? -4.019 -3.050 18.619 1.00 91.00 219 LYS A O 1
ATOM 1808 N N . GLN A 1 220 ? -3.385 -1.144 17.603 1.00 90.69 220 GLN A N 1
ATOM 1809 C CA . GLN A 1 220 ? -4.465 -0.317 18.159 1.00 90.69 220 GLN A CA 1
ATOM 1810 C C . GLN A 1 220 ? -5.853 -0.871 17.807 1.00 90.69 220 GLN A C 1
ATOM 1812 O O . GLN A 1 220 ? -6.735 -0.913 18.656 1.00 90.69 220 GLN A O 1
ATOM 1817 N N . LEU A 1 221 ? -6.047 -1.345 16.570 1.00 91.38 221 LEU A N 1
ATOM 1818 C CA . LEU A 1 221 ? -7.291 -2.020 16.178 1.00 91.38 221 LEU A CA 1
ATOM 1819 C C . LEU A 1 221 ? -7.516 -3.307 16.980 1.00 91.38 221 LEU A C 1
ATOM 1821 O O . LEU A 1 221 ? -8.628 -3.576 17.422 1.00 91.38 221 LEU A O 1
ATOM 1825 N N . GLY A 1 222 ? -6.464 -4.098 17.174 1.00 92.00 222 GLY A N 1
ATOM 1826 C CA . GLY A 1 222 ? -6.512 -5.311 17.977 1.00 92.00 222 GLY A CA 1
ATOM 1827 C C . GLY A 1 222 ? -6.964 -5.045 19.408 1.00 92.00 222 GLY A C 1
ATOM 1828 O O . GLY A 1 222 ? -7.903 -5.678 19.883 1.00 92.00 222 GLY A O 1
ATOM 1829 N N . GLU A 1 223 ? -6.336 -4.069 20.062 1.00 91.88 223 GLU A N 1
ATOM 1830 C CA . GLU A 1 223 ? -6.654 -3.640 21.428 1.00 91.88 223 GLU A CA 1
ATOM 1831 C C . GLU A 1 223 ? -8.093 -3.117 21.538 1.00 91.88 223 GLU A C 1
ATOM 1833 O O . GLU A 1 223 ? -8.822 -3.515 22.445 1.00 91.88 223 GLU A O 1
ATOM 1838 N N . LEU A 1 224 ? -8.534 -2.302 20.575 1.00 89.62 224 LEU A N 1
ATOM 1839 C CA . LEU A 1 224 ? -9.858 -1.682 20.583 1.00 89.62 224 LEU A CA 1
ATOM 1840 C C . LEU A 1 224 ? -11.007 -2.681 20.387 1.00 89.62 224 LEU A C 1
ATOM 1842 O O . LEU A 1 224 ? -12.056 -2.542 21.009 1.00 89.62 224 LEU A O 1
ATOM 1846 N N . PHE A 1 225 ? -10.817 -3.706 19.552 1.00 89.69 225 PHE A N 1
ATOM 1847 C CA . PHE A 1 225 ? -11.858 -4.687 19.219 1.00 89.69 225 PHE A CA 1
ATOM 1848 C C . PHE A 1 225 ? -11.717 -6.007 19.994 1.00 89.69 225 PHE A C 1
ATOM 1850 O O . PHE A 1 225 ? -11.981 -7.086 19.458 1.00 89.69 225 PHE A O 1
ATOM 1857 N N . GLY A 1 226 ? -11.319 -5.928 21.269 1.00 85.00 226 GLY A N 1
ATOM 1858 C CA . GLY A 1 226 ? -11.336 -7.070 22.190 1.00 85.00 226 GLY A CA 1
ATOM 1859 C C . GLY A 1 226 ? -10.078 -7.943 22.165 1.00 85.00 226 GLY A C 1
ATOM 1860 O O . GLY A 1 226 ? -10.170 -9.152 22.364 1.00 85.00 226 GLY A O 1
ATOM 1861 N N . GLY A 1 227 ? -8.906 -7.354 21.911 1.00 89.25 227 GLY A N 1
ATOM 1862 C CA . GLY A 1 227 ? -7.611 -8.042 21.999 1.00 89.25 227 GLY A CA 1
ATOM 1863 C C . GLY A 1 227 ? -7.286 -8.952 20.810 1.00 89.25 227 GLY A C 1
ATOM 1864 O O . GLY A 1 227 ? -6.591 -9.957 20.964 1.00 89.25 227 GLY A O 1
ATOM 1865 N N . LEU A 1 228 ? -7.789 -8.635 19.615 1.00 92.31 228 LEU A N 1
ATOM 1866 C CA . LEU A 1 228 ? -7.467 -9.394 18.404 1.00 92.31 228 LEU A CA 1
ATOM 1867 C C . LEU A 1 228 ? -5.983 -9.234 18.043 1.00 92.31 228 LEU A C 1
ATOM 1869 O O . LEU A 1 228 ? -5.421 -8.146 18.122 1.00 92.31 228 LEU A O 1
ATOM 1873 N N . SER A 1 229 ? -5.341 -10.309 17.582 1.00 95.69 229 SER A N 1
ATOM 1874 C CA . SER A 1 229 ? -3.948 -10.224 17.128 1.00 95.69 229 SER A CA 1
ATOM 1875 C C . SER A 1 229 ? -3.818 -9.401 15.839 1.00 95.69 229 SER A C 1
ATOM 1877 O O . SER A 1 229 ? -4.720 -9.387 14.995 1.00 95.69 229 SER A O 1
ATOM 1879 N N . GLU A 1 230 ? -2.655 -8.777 15.627 1.00 94.44 230 GLU A N 1
ATOM 1880 C CA . GLU A 1 230 ? -2.369 -8.009 14.403 1.00 94.44 230 GLU A CA 1
ATOM 1881 C C . GLU A 1 230 ? -2.538 -8.851 13.127 1.00 94.44 230 GLU A C 1
ATOM 1883 O O . GLU A 1 230 ? -2.994 -8.354 12.097 1.00 94.44 230 GLU A O 1
ATOM 1888 N N . SER A 1 231 ? -2.226 -10.150 13.208 1.00 93.12 231 SER A N 1
ATOM 1889 C CA . SER A 1 231 ? -2.428 -11.109 12.117 1.00 93.12 231 SER A CA 1
ATOM 1890 C C . SER A 1 231 ? -3.910 -11.284 11.779 1.00 93.12 231 SER A C 1
ATOM 1892 O O . SER A 1 231 ? -4.284 -11.270 10.605 1.00 93.12 231 SER A O 1
ATOM 1894 N N . THR A 1 232 ? -4.773 -11.385 12.792 1.00 93.62 232 THR A N 1
ATOM 1895 C CA . THR A 1 232 ? -6.226 -11.473 12.600 1.00 93.62 232 THR A CA 1
ATOM 1896 C C . THR A 1 232 ? -6.778 -10.197 11.967 1.00 93.62 232 THR A C 1
ATOM 1898 O O . THR A 1 232 ? -7.506 -10.285 10.980 1.00 93.62 232 THR A O 1
ATOM 1901 N N . ILE A 1 233 ? -6.382 -9.018 12.461 1.00 94.19 233 ILE A N 1
ATOM 1902 C CA . ILE A 1 233 ? -6.793 -7.728 11.878 1.00 94.19 233 ILE A CA 1
ATOM 1903 C C . ILE A 1 233 ? -6.333 -7.610 10.419 1.00 94.19 233 ILE A C 1
ATOM 1905 O O . ILE A 1 233 ? -7.116 -7.234 9.549 1.00 94.19 233 ILE A O 1
ATOM 1909 N N . SER A 1 234 ? -5.085 -7.987 10.126 1.00 92.31 234 SER A N 1
ATOM 1910 C CA . SER A 1 234 ? -4.539 -7.977 8.763 1.00 92.31 234 SER A CA 1
ATOM 1911 C C . SER A 1 234 ? -5.356 -8.851 7.807 1.00 92.31 234 SER A C 1
ATOM 1913 O O . SER A 1 234 ? -5.675 -8.418 6.700 1.00 92.31 234 SER A O 1
ATOM 1915 N N . LYS A 1 235 ? -5.763 -10.054 8.239 1.00 92.25 235 LYS A N 1
ATOM 1916 C CA . LYS A 1 235 ? -6.632 -10.941 7.447 1.00 92.25 235 LYS A CA 1
ATOM 1917 C C . LYS A 1 235 ? -8.012 -10.330 7.201 1.00 92.25 235 LYS A C 1
ATOM 1919 O O . LYS A 1 235 ? -8.498 -10.395 6.078 1.00 92.25 235 LYS A O 1
ATOM 1924 N N . ILE A 1 236 ? -8.617 -9.712 8.219 1.00 92.94 236 ILE A N 1
ATOM 1925 C CA . ILE A 1 236 ? -9.919 -9.034 8.093 1.00 92.94 236 ILE A CA 1
ATOM 1926 C C . ILE A 1 236 ? -9.851 -7.938 7.023 1.00 92.94 236 ILE A C 1
ATOM 1928 O O . ILE A 1 236 ? -10.674 -7.921 6.111 1.00 92.94 236 ILE A O 1
ATOM 1932 N N . ILE A 1 237 ? -8.838 -7.069 7.104 1.00 92.00 237 ILE A N 1
ATOM 1933 C CA . ILE A 1 237 ? -8.642 -5.963 6.158 1.00 92.00 237 ILE A CA 1
ATOM 1934 C C . ILE A 1 237 ? -8.451 -6.494 4.732 1.00 92.00 237 ILE A C 1
ATOM 1936 O O . ILE A 1 237 ? -9.126 -6.041 3.811 1.00 92.00 237 ILE A O 1
ATOM 1940 N N . LYS A 1 238 ? -7.577 -7.494 4.552 1.00 86.38 238 LYS A N 1
ATOM 1941 C CA . LYS A 1 238 ? -7.283 -8.069 3.231 1.00 86.38 238 LYS A CA 1
ATOM 1942 C C . LYS A 1 238 ? -8.497 -8.728 2.581 1.00 86.38 238 LYS A C 1
ATOM 1944 O O . LYS A 1 238 ? -8.681 -8.568 1.381 1.00 86.38 238 LYS A O 1
ATOM 1949 N N . ASN A 1 239 ? -9.307 -9.452 3.352 1.00 85.00 239 ASN A N 1
ATOM 1950 C CA . ASN A 1 239 ? -10.454 -10.187 2.815 1.00 85.00 239 ASN A CA 1
ATOM 1951 C C . ASN A 1 239 ? -11.606 -9.256 2.411 1.00 85.00 239 ASN A C 1
ATOM 1953 O O . ASN A 1 239 ? -12.327 -9.553 1.467 1.00 85.00 239 ASN A O 1
ATOM 1957 N N . MET A 1 240 ? -11.776 -8.131 3.107 1.00 73.25 240 MET A N 1
ATOM 1958 C CA . MET A 1 240 ? -12.836 -7.161 2.813 1.00 73.25 240 MET A CA 1
ATOM 1959 C C . MET A 1 240 ? -12.461 -6.181 1.695 1.00 73.25 240 MET A C 1
ATOM 1961 O O . MET A 1 240 ? -13.343 -5.715 0.986 1.00 73.25 240 MET A O 1
ATOM 1965 N N . GLY A 1 241 ? -11.167 -5.897 1.497 1.00 56.75 241 GLY A N 1
ATOM 1966 C CA . GLY A 1 241 ? -10.687 -5.077 0.376 1.00 56.75 241 GLY A CA 1
ATOM 1967 C C . GLY A 1 241 ? -10.842 -5.730 -1.005 1.00 56.75 241 GLY A C 1
ATOM 1968 O O . GLY A 1 241 ? -10.675 -5.055 -2.009 1.00 56.75 241 GLY A O 1
ATOM 1969 N N . GLN A 1 242 ? -11.169 -7.026 -1.061 1.00 49.53 242 GLN A N 1
ATOM 1970 C CA . GLN A 1 242 ? -11.445 -7.766 -2.301 1.00 49.53 242 GLN A CA 1
ATOM 1971 C C . GLN A 1 242 ? -12.937 -7.782 -2.687 1.00 49.53 242 GLN A C 1
ATOM 1973 O O . GLN A 1 242 ? -13.279 -8.330 -3.728 1.00 49.53 242 GLN A O 1
ATOM 1978 N N . ALA A 1 243 ? -13.827 -7.242 -1.844 1.00 34.91 243 ALA A N 1
ATOM 1979 C CA . ALA A 1 243 ? -15.282 -7.372 -1.980 1.00 34.91 243 ALA A CA 1
ATOM 1980 C C . ALA A 1 243 ? -15.983 -6.134 -2.583 1.00 34.91 243 ALA A C 1
ATOM 1982 O O . ALA A 1 243 ? -17.201 -6.010 -2.462 1.00 34.91 243 ALA A O 1
ATOM 1983 N N . THR A 1 244 ? -15.235 -5.224 -3.208 1.00 32.94 244 THR A N 1
ATOM 1984 C CA . THR A 1 244 ? -15.748 -3.997 -3.850 1.00 32.94 244 THR A CA 1
ATOM 1985 C C . THR A 1 244 ? -15.296 -3.891 -5.285 1.00 32.94 244 THR A C 1
ATOM 1987 O O . THR A 1 244 ? -14.081 -4.094 -5.500 1.00 32.94 244 THR A O 1
#

pLDDT: mean 78.68, std 19.17, range [26.86, 96.94]

Foldseek 3Di:
DDDDDDDDDPPPPPVCPPDPPPFQQFQKWKKKAFFPFFCDPDVVLLVVLLVLVLLLCLLQVKAWQWKANPDRGMIITIIRNQAADPQVSVVSSLVVSCVVVVDPDDGGPDDMDIDGDADPVSVVVVLVVLVVPDCDVSTVSCVLVVVDDDDSPRHDRPVPDDRDTHRDDDDFPDLVSLLVVLVVLQVVVVHDLVRCVVDVVVLLVSLLVSSNNGHHALCSSCVNNPNNDSVRSSVSSNVVSVVD

Secondary structure (DSSP, 8-state):
-----S--------------------SEEEEEEE-SS-S-SSHHHHHHHHHHHHHHHHHHT-EEEEEE--SSSEEEEEEE-TTS-HHHHHHHHHHHHHHHHT-SS-S--SPPEEEEE-SHHHHHHHHHHHHTT-SSTTBTHHHHTTSS----TTS--TTTS---------SS--HHHHHHHHHHHHHHTT--HHHHHH-HHHHHHHHHHHHHHS---HHHHHHHTTS--HHHHHHHHHHHTT--

Sequence (244 aa):
MNYDKHRGIITLVINMARVPRQTLKTNVFLIEQHSSDEIFTSNDDRNVFIDLLKQAQNQFLIDIYAYCLLDKHRFKLIVNTHKQSISKVMQSLIISYTAYRKCEGTLFPQRFKSTPLYNRDEVLAHIQAIHKQSNSIYNSFCVINNIIKHDLDWISDIKTQAITFKKQHQAPLSDEELKTLCQTIMDTYDCDFETLKQDKALRNQCIVRLRQESNCTLKQLGELFGGLSESTISKIIKNMGQAT